Protein AF-A0A813EIH1-F1 (afdb_monomer_lite)

Sequence (338 aa):
MEVNGVTFLAVDVVPAGGGPSWRVMRRYNDFLRLSRQFRFLRFPFPRKHWFGCTGHRLEERRRGLEAWLRCAVAASMGERISNKAAAGLKIFLGCGAQELAPALQAGQAQQQFLRVLVPVGCQPGQEISFTAPDGRQLTVVVPLGASPGMELQVPLGPASAGPSWNPAVQEAQAQAPPSNQAPAAAAAAFAAPSCETCSLQETCSFQTVLLSIQVPQGVLPGQLLGVKVPDGRELTVVVPEGAGPELQLQFDPVAGTLTPLSAWESPASVPAAAAGASDQSVVLSIQVPAGVTAGQTLEVMVPDGCKMLVTVPEGATAGTSFLVRFDPMQGTLVPVTL

Organism: Polarella glacialis (NCBI:txid89957)

Structure (mmCIF, N/CA/C/O backbone):
data_AF-A0A813EIH1-F1
#
_entry.id   AF-A0A813EIH1-F1
#
loop_
_atom_site.group_PDB
_atom_site.id
_atom_site.type_symbol
_atom_site.label_atom_id
_atom_site.label_alt_id
_atom_site.label_comp_id
_atom_site.label_asym_id
_atom_site.label_entity_id
_atom_site.label_seq_id
_atom_site.pdbx_PDB_ins_code
_atom_site.Cartn_x
_atom_site.Cartn_y
_atom_site.Cartn_z
_atom_site.occupancy
_atom_site.B_iso_or_equiv
_atom_site.auth_seq_id
_atom_site.auth_comp_id
_atom_site.auth_asym_id
_atom_site.auth_atom_id
_atom_site.pdbx_PDB_model_num
ATOM 1 N N . MET A 1 1 ? -9.174 17.135 5.354 1.00 73.38 1 MET A N 1
ATOM 2 C CA . MET A 1 1 ? -9.815 17.999 6.372 1.00 73.38 1 MET A CA 1
ATOM 3 C C . MET A 1 1 ? -9.400 19.432 6.104 1.00 73.38 1 MET A C 1
ATOM 5 O O . MET A 1 1 ? -8.231 19.638 5.800 1.00 73.38 1 MET A O 1
ATOM 9 N N . GLU A 1 2 ? -10.310 20.399 6.171 1.00 77.69 2 GLU A N 1
ATOM 10 C CA . GLU A 1 2 ? -9.962 21.817 6.020 1.00 77.69 2 GLU A CA 1
ATOM 11 C C . GLU A 1 2 ? -10.036 22.513 7.375 1.00 77.69 2 GLU A C 1
ATOM 13 O O . GLU A 1 2 ? -11.046 22.420 8.064 1.00 77.69 2 GLU A O 1
ATOM 18 N N . VAL A 1 3 ? -8.950 23.175 7.770 1.00 78.38 3 VAL A N 1
ATOM 19 C CA . VAL A 1 3 ? -8.870 23.950 9.013 1.00 78.38 3 VAL A CA 1
ATOM 20 C C . VAL A 1 3 ? -8.409 25.350 8.630 1.00 78.38 3 VAL A C 1
ATOM 22 O O . VAL A 1 3 ? -7.346 25.498 8.028 1.00 78.38 3 VAL A O 1
ATOM 25 N N . ASN A 1 4 ? -9.217 26.373 8.922 1.00 78.12 4 ASN A N 1
ATOM 26 C CA . ASN A 1 4 ? -8.938 27.776 8.574 1.00 78.12 4 ASN A CA 1
ATOM 27 C C . ASN A 1 4 ? -8.632 28.004 7.076 1.00 78.12 4 ASN A C 1
ATOM 29 O O . ASN A 1 4 ? -7.712 28.742 6.728 1.00 78.12 4 ASN A O 1
ATOM 33 N N . GLY A 1 5 ? -9.355 27.325 6.176 1.00 80.75 5 GLY A N 1
ATOM 34 C CA . GLY A 1 5 ? -9.134 27.423 4.723 1.00 80.75 5 GLY A CA 1
ATOM 35 C C . GLY A 1 5 ? -7.861 26.729 4.222 1.00 80.75 5 GLY A C 1
ATOM 36 O O . GLY A 1 5 ? -7.460 26.911 3.073 1.00 80.75 5 GLY A O 1
ATOM 37 N N . VAL A 1 6 ? -7.204 25.934 5.073 1.00 82.81 6 VAL A N 1
ATOM 38 C CA . VAL A 1 6 ? -6.042 25.120 4.709 1.00 82.81 6 VAL A CA 1
ATOM 39 C C . VAL A 1 6 ? -6.441 23.653 4.676 1.00 82.81 6 VAL A C 1
ATOM 41 O O . VAL A 1 6 ? -6.862 23.084 5.682 1.00 82.81 6 VAL A O 1
ATOM 44 N N . THR A 1 7 ? -6.258 23.014 3.523 1.00 86.50 7 THR A N 1
ATOM 45 C CA . THR A 1 7 ? -6.483 21.577 3.364 1.00 86.50 7 THR A CA 1
ATOM 46 C C . THR A 1 7 ? -5.308 20.772 3.935 1.00 86.50 7 THR A C 1
ATOM 48 O O . THR A 1 7 ? -4.171 20.867 3.458 1.00 86.50 7 THR A O 1
ATOM 51 N N . PHE A 1 8 ? -5.599 19.938 4.931 1.00 89.12 8 PHE A N 1
ATOM 52 C CA . PHE A 1 8 ? -4.695 18.944 5.500 1.00 89.12 8 PHE A CA 1
ATOM 53 C C . PHE A 1 8 ? -5.046 17.537 5.010 1.00 89.12 8 PHE A C 1
ATOM 55 O O . PHE A 1 8 ? -6.222 17.156 4.917 1.00 89.12 8 PHE A O 1
ATOM 62 N N . LEU A 1 9 ? -3.996 16.767 4.738 1.00 92.00 9 LEU A N 1
ATOM 63 C CA . LEU A 1 9 ? -4.030 15.343 4.445 1.00 92.00 9 LEU A CA 1
ATOM 64 C C . LEU A 1 9 ? -3.715 14.581 5.732 1.00 92.00 9 LEU A C 1
ATOM 66 O O . LEU A 1 9 ? -2.723 14.880 6.398 1.00 92.00 9 LEU A O 1
ATOM 70 N N . ALA A 1 10 ? -4.568 13.620 6.071 1.00 92.94 10 ALA A N 1
ATOM 71 C CA . ALA A 1 10 ? -4.299 12.670 7.137 1.00 92.94 10 ALA A CA 1
ATOM 72 C C . ALA A 1 10 ? -3.387 11.568 6.594 1.00 92.94 10 ALA A C 1
ATOM 74 O O . ALA A 1 10 ? -3.673 10.995 5.542 1.00 92.94 10 ALA A O 1
ATOM 75 N N . VAL A 1 11 ? -2.287 11.307 7.292 1.00 93.94 11 VAL A N 1
ATOM 76 C CA . VAL A 1 11 ? -1.373 10.204 6.999 1.00 93.94 11 VAL A CA 1
ATOM 77 C C . VAL A 1 11 ? -1.425 9.249 8.174 1.00 93.94 11 VAL A C 1
ATOM 79 O O . VAL A 1 11 ? -1.010 9.610 9.275 1.00 93.94 11 VAL A O 1
ATOM 82 N N . ASP A 1 12 ? -1.932 8.051 7.917 1.00 92.88 12 ASP A N 1
ATOM 83 C CA . ASP A 1 12 ? -1.987 6.974 8.897 1.00 92.88 12 ASP A CA 1
ATOM 84 C C . ASP A 1 12 ? -0.696 6.167 8.815 1.00 92.88 12 ASP A C 1
ATOM 86 O O . ASP A 1 12 ? -0.288 5.716 7.741 1.00 92.88 12 ASP A O 1
ATOM 90 N N . VAL A 1 13 ? -0.025 6.038 9.953 1.00 92.44 13 VAL A N 1
ATOM 91 C CA . VAL A 1 13 ? 1.250 5.345 10.092 1.00 92.44 13 VAL A CA 1
ATOM 92 C C . VAL A 1 13 ? 1.010 4.107 10.933 1.00 92.44 13 VAL A C 1
ATOM 94 O O . VAL A 1 13 ? 0.588 4.197 12.084 1.00 92.44 13 VAL A O 1
ATOM 97 N N . VAL A 1 14 ? 1.279 2.950 10.335 1.00 90.31 14 VAL A N 1
ATOM 98 C CA . VAL A 1 14 ? 1.164 1.645 10.985 1.00 90.31 14 VAL A CA 1
ATOM 99 C C . VAL A 1 14 ? 2.575 1.078 11.131 1.00 90.31 14 VAL A C 1
ATOM 101 O O . VAL A 1 14 ? 3.211 0.771 10.118 1.00 90.31 14 VAL A O 1
ATOM 104 N N . PRO A 1 15 ? 3.109 0.981 12.358 1.00 85.50 15 PRO A N 1
ATOM 105 C CA . PRO A 1 15 ? 4.407 0.363 12.595 1.00 85.50 15 PRO A CA 1
ATOM 106 C C . PRO A 1 15 ? 4.366 -1.123 12.241 1.00 85.50 15 PRO A C 1
ATOM 108 O O . PRO A 1 15 ? 3.470 -1.840 12.677 1.00 85.50 15 PRO A O 1
ATOM 111 N N . ALA A 1 16 ? 5.372 -1.612 11.516 1.00 76.38 16 ALA A N 1
ATOM 112 C CA . ALA A 1 16 ? 5.470 -3.034 11.173 1.00 76.38 16 ALA A CA 1
ATOM 113 C C . ALA A 1 16 ? 5.618 -3.945 12.411 1.00 76.38 16 ALA A C 1
ATOM 115 O O . ALA A 1 16 ? 5.203 -5.096 12.377 1.00 76.38 16 ALA A O 1
ATOM 116 N N . GLY A 1 17 ? 6.164 -3.423 13.515 1.00 75.19 17 GLY A N 1
ATOM 117 C CA . GLY A 1 17 ? 6.366 -4.157 14.771 1.00 75.19 17 GLY A CA 1
ATOM 118 C C . GLY A 1 17 ? 5.120 -4.313 15.651 1.00 75.19 17 GLY A C 1
ATOM 119 O O . GLY A 1 17 ? 5.265 -4.620 16.827 1.00 75.19 17 GLY A O 1
ATOM 120 N N . GLY A 1 18 ? 3.914 -4.042 15.137 1.00 73.75 18 GLY A N 1
ATOM 121 C CA . GLY A 1 18 ? 2.668 -4.210 15.902 1.00 73.75 18 GLY A CA 1
ATOM 122 C C . GLY A 1 18 ? 2.438 -3.169 17.005 1.00 73.75 18 GLY A C 1
ATOM 123 O O . GLY A 1 18 ? 1.607 -3.378 17.883 1.00 73.75 18 GLY A O 1
ATOM 124 N N . GLY A 1 19 ? 3.168 -2.050 16.972 1.00 80.31 19 GLY A N 1
ATOM 125 C CA . GLY A 1 19 ? 2.949 -0.916 17.871 1.00 80.31 19 GLY A CA 1
ATOM 126 C C . GLY A 1 19 ? 1.669 -0.129 17.547 1.00 80.31 19 GLY A C 1
ATOM 127 O O . GLY A 1 19 ? 1.041 -0.364 16.509 1.00 80.31 19 GLY A O 1
ATOM 128 N N . PRO A 1 20 ? 1.289 0.839 18.402 1.00 82.00 20 PRO A N 1
ATOM 129 C CA . PRO A 1 20 ? 0.120 1.675 18.159 1.00 82.00 20 PRO A CA 1
ATOM 130 C C . PRO A 1 20 ? 0.266 2.409 16.824 1.00 82.00 20 PRO A C 1
ATOM 132 O O . PRO A 1 20 ? 1.312 2.987 16.531 1.00 82.00 20 PRO A O 1
ATOM 135 N N . SER A 1 21 ? -0.784 2.385 16.003 1.00 89.94 21 SER A N 1
ATOM 136 C CA . SER A 1 21 ? -0.852 3.231 14.815 1.00 89.94 21 SER A CA 1
ATOM 137 C C . SER A 1 21 ? -1.144 4.672 15.214 1.00 89.94 21 SER A C 1
ATOM 139 O O . SER A 1 21 ? -1.881 4.929 16.167 1.00 89.94 21 SER A O 1
ATOM 141 N N . TRP A 1 22 ? -0.631 5.630 14.457 1.00 92.81 22 TRP A N 1
ATOM 142 C CA . TRP A 1 22 ? -0.924 7.041 14.688 1.00 92.81 22 TRP A CA 1
ATOM 143 C C . TRP A 1 22 ? -1.210 7.770 13.386 1.00 92.81 22 TRP A C 1
ATOM 145 O O . TRP A 1 22 ? -0.825 7.342 12.299 1.00 92.81 22 TRP A O 1
ATOM 155 N N . ARG A 1 23 ? -1.893 8.903 13.506 1.00 93.75 23 ARG A N 1
ATOM 156 C CA . ARG A 1 23 ? -2.232 9.788 12.401 1.00 93.75 23 ARG A CA 1
ATOM 157 C C . ARG A 1 23 ? -1.456 11.082 12.539 1.00 93.75 23 ARG A C 1
ATOM 159 O O . ARG A 1 23 ? -1.467 11.717 13.590 1.00 93.75 23 ARG A O 1
ATOM 166 N N . VAL A 1 24 ? -0.822 11.513 11.454 1.00 94.19 24 VAL A N 1
ATOM 167 C CA . VAL A 1 24 ? -0.262 12.864 11.343 1.00 94.19 24 VAL A CA 1
ATOM 168 C C . VAL A 1 24 ? -1.014 13.671 10.300 1.00 94.19 24 VAL A C 1
ATOM 170 O O . VAL A 1 24 ? -1.325 13.192 9.210 1.00 94.19 24 VAL A O 1
ATOM 173 N N . MET A 1 25 ? -1.281 14.933 10.622 1.00 92.31 25 MET A N 1
ATOM 174 C CA . MET A 1 25 ? -1.898 15.876 9.693 1.00 92.31 25 MET A CA 1
ATOM 175 C C . MET A 1 25 ? -0.806 16.667 8.975 1.00 92.31 25 MET A C 1
ATOM 177 O O . MET A 1 25 ? 0.053 17.286 9.611 1.00 92.31 25 MET A O 1
ATOM 181 N N . ARG A 1 26 ? -0.815 16.640 7.639 1.00 94.12 26 ARG A N 1
ATOM 182 C CA . ARG A 1 26 ? 0.205 17.285 6.799 1.00 94.12 26 ARG A CA 1
ATOM 183 C C . ARG A 1 26 ? -0.422 18.097 5.682 1.00 94.12 26 ARG A C 1
ATOM 185 O O . ARG A 1 26 ? -1.324 17.638 4.985 1.00 94.12 26 ARG A O 1
ATOM 192 N N . ARG A 1 27 ? 0.080 19.312 5.472 1.00 93.75 27 ARG A N 1
ATOM 193 C CA . ARG A 1 27 ? -0.275 20.132 4.304 1.00 93.75 27 ARG A CA 1
ATOM 194 C C . ARG A 1 27 ? 0.651 19.793 3.146 1.00 93.75 27 ARG A C 1
ATOM 196 O O . ARG A 1 27 ? 1.793 19.390 3.339 1.00 93.75 27 ARG A O 1
ATOM 203 N N . TYR A 1 28 ? 0.206 20.061 1.921 1.00 91.88 28 TYR A N 1
ATOM 204 C CA . TYR A 1 28 ? 1.002 19.828 0.708 1.00 91.88 28 TYR A CA 1
ATOM 205 C C . TYR A 1 28 ? 2.424 20.424 0.771 1.00 91.88 28 TYR A C 1
ATOM 207 O O . TYR A 1 28 ? 3.383 19.820 0.298 1.00 91.88 28 TYR A O 1
ATOM 215 N N . ASN A 1 29 ? 2.580 21.601 1.387 1.00 91.00 29 ASN A N 1
ATOM 216 C CA . ASN A 1 29 ? 3.891 22.241 1.519 1.00 91.00 29 ASN A CA 1
ATOM 217 C C . ASN A 1 29 ? 4.860 21.460 2.422 1.00 91.00 29 ASN A C 1
ATOM 219 O O . ASN A 1 29 ? 6.068 21.577 2.221 1.00 91.00 29 ASN A O 1
ATOM 223 N N . ASP A 1 30 ? 4.360 20.661 3.366 1.00 93.88 30 ASP A N 1
ATOM 224 C CA . ASP A 1 30 ? 5.199 19.806 4.208 1.00 93.88 30 ASP A CA 1
ATOM 225 C C . ASP A 1 30 ? 5.797 18.681 3.359 1.00 93.88 30 ASP A C 1
ATOM 227 O O . ASP A 1 30 ? 7.008 18.468 3.380 1.00 93.88 30 ASP A O 1
ATOM 231 N N . PHE A 1 31 ? 4.969 18.042 2.521 1.00 94.62 31 PHE A N 1
ATOM 232 C CA . PHE A 1 31 ? 5.420 17.047 1.545 1.00 94.62 31 PHE A CA 1
ATOM 233 C C . PHE A 1 31 ? 6.423 17.647 0.555 1.00 94.62 31 PHE A C 1
ATOM 235 O O . PHE A 1 31 ? 7.447 17.038 0.271 1.00 94.62 31 PHE A O 1
ATOM 242 N N . LEU A 1 32 ? 6.171 18.864 0.058 1.00 92.31 32 LEU A N 1
ATOM 243 C CA . LEU A 1 32 ? 7.081 19.547 -0.867 1.00 92.31 32 LEU A CA 1
ATOM 244 C C . LEU A 1 32 ? 8.425 19.900 -0.209 1.00 92.31 32 LEU A C 1
ATOM 246 O O . LEU A 1 32 ? 9.465 19.879 -0.864 1.00 92.31 32 LEU A O 1
ATOM 250 N N . ARG A 1 33 ? 8.426 20.252 1.082 1.00 92.94 33 ARG A N 1
ATOM 251 C CA . ARG A 1 33 ? 9.662 20.490 1.837 1.00 92.94 33 ARG A CA 1
ATOM 252 C C . ARG A 1 33 ? 10.430 19.184 2.033 1.00 92.94 33 ARG A C 1
ATOM 254 O O . ARG A 1 33 ? 11.648 19.189 1.857 1.00 92.94 33 ARG A O 1
ATOM 261 N N . LEU A 1 34 ? 9.731 18.095 2.353 1.00 93.75 34 LEU A N 1
ATOM 262 C CA . LEU A 1 34 ? 10.327 16.769 2.492 1.00 93.75 34 LEU A CA 1
ATOM 263 C C . LEU A 1 34 ? 10.911 16.284 1.160 1.00 93.75 34 LEU A C 1
ATOM 265 O O . LEU A 1 34 ? 12.055 15.845 1.125 1.00 93.75 34 LEU A O 1
ATOM 269 N N . SER A 1 35 ? 10.194 16.444 0.046 1.00 92.62 35 SER A N 1
ATOM 270 C CA . SER A 1 35 ? 10.623 15.922 -1.257 1.00 92.62 35 SER A CA 1
ATOM 271 C C . SER A 1 35 ? 11.920 16.530 -1.784 1.00 92.62 35 SER A C 1
ATOM 273 O O . SER A 1 35 ? 12.668 15.870 -2.503 1.00 92.62 35 SER A O 1
ATOM 275 N N . ARG A 1 36 ? 12.280 17.739 -1.337 1.00 91.19 36 ARG A N 1
ATOM 276 C CA . ARG A 1 36 ? 13.598 18.344 -1.608 1.00 91.19 36 ARG A CA 1
ATOM 277 C C . ARG A 1 36 ? 14.770 17.547 -1.028 1.00 91.19 36 ARG A C 1
ATOM 279 O O . ARG A 1 36 ? 15.889 17.729 -1.493 1.00 91.19 36 ARG A O 1
ATOM 286 N N . GLN A 1 37 ? 14.530 16.693 -0.035 1.00 88.00 37 GLN A N 1
ATOM 287 C CA . GLN A 1 37 ? 15.533 15.798 0.555 1.00 88.00 37 GLN A CA 1
ATOM 288 C C . GLN A 1 37 ? 15.610 14.445 -0.173 1.00 88.00 37 GLN A C 1
ATOM 290 O O . GLN A 1 37 ? 16.558 13.696 0.024 1.00 88.00 37 GLN A O 1
ATOM 295 N N . PHE A 1 38 ? 14.642 14.165 -1.047 1.00 87.38 38 PHE A N 1
ATOM 296 C CA . PHE A 1 38 ? 14.421 12.890 -1.728 1.00 87.38 38 PHE A CA 1
ATOM 297 C C . PHE A 1 38 ? 14.471 13.050 -3.259 1.00 87.38 38 PHE A C 1
ATOM 299 O O . PHE A 1 38 ? 13.744 12.392 -3.999 1.00 87.38 38 PHE A O 1
ATOM 306 N N . ARG A 1 39 ? 15.333 13.948 -3.759 1.00 79.25 39 ARG A N 1
ATOM 307 C CA . ARG A 1 39 ? 15.421 14.294 -5.197 1.00 79.25 39 ARG A CA 1
ATOM 308 C C . ARG A 1 39 ? 15.840 13.123 -6.094 1.00 79.25 39 ARG A C 1
ATOM 310 O O . ARG A 1 39 ? 15.689 13.219 -7.302 1.00 79.25 39 ARG A O 1
ATOM 317 N N . PHE A 1 40 ? 16.369 12.059 -5.500 1.00 77.81 40 PHE A N 1
ATOM 318 C CA . PHE A 1 40 ? 16.842 10.848 -6.167 1.00 77.81 40 PHE A CA 1
ATOM 319 C C . PHE A 1 40 ? 15.786 9.728 -6.206 1.00 77.81 40 PHE A C 1
ATOM 321 O O . PHE A 1 40 ? 16.061 8.652 -6.731 1.00 77.81 40 PHE A O 1
ATOM 328 N N . LEU A 1 41 ? 14.582 9.938 -5.655 1.00 81.75 41 LEU A N 1
ATOM 329 C CA . LEU A 1 41 ? 13.512 8.950 -5.786 1.00 81.75 41 LEU A CA 1
ATOM 330 C C . LEU A 1 41 ? 13.061 8.853 -7.248 1.00 81.75 41 LEU A C 1
ATOM 332 O O . LEU A 1 41 ? 12.753 9.862 -7.878 1.00 81.75 41 LEU A O 1
ATOM 336 N N . ARG A 1 42 ? 12.968 7.618 -7.759 1.00 73.06 42 ARG A N 1
ATOM 337 C CA . ARG A 1 42 ? 12.457 7.322 -9.110 1.00 73.06 42 ARG A CA 1
ATOM 338 C C . ARG A 1 42 ? 10.993 7.736 -9.302 1.00 73.06 42 ARG A C 1
ATOM 340 O O . ARG A 1 42 ? 10.579 7.975 -10.430 1.00 73.06 42 ARG A O 1
ATOM 347 N N . PHE A 1 43 ? 10.213 7.833 -8.222 1.00 79.62 43 PHE A N 1
ATOM 348 C CA . PHE A 1 43 ? 8.797 8.187 -8.303 1.00 79.62 43 PHE A CA 1
ATOM 349 C C . PHE A 1 43 ? 8.596 9.714 -8.360 1.00 79.62 43 PHE A C 1
ATOM 351 O O . PHE A 1 43 ? 9.082 10.425 -7.471 1.00 79.62 43 PHE A O 1
ATOM 358 N N . PRO A 1 44 ? 7.870 10.247 -9.361 1.00 85.88 44 PRO A N 1
ATOM 359 C CA . PRO A 1 44 ? 7.701 11.685 -9.524 1.00 85.88 44 PRO A CA 1
ATOM 360 C C . PRO A 1 44 ? 6.846 12.282 -8.402 1.00 85.88 44 PRO A C 1
ATOM 362 O O . PRO A 1 44 ? 5.786 11.769 -8.048 1.00 85.88 44 PRO A O 1
ATOM 365 N N . PHE A 1 45 ? 7.289 13.418 -7.861 1.00 90.12 45 PHE A N 1
ATOM 366 C CA . PHE A 1 45 ? 6.507 14.158 -6.875 1.00 90.12 45 PHE A CA 1
ATOM 367 C C . PHE A 1 45 ? 5.309 14.854 -7.556 1.00 90.12 45 PHE A C 1
ATOM 369 O O . PHE A 1 45 ? 5.519 15.586 -8.532 1.00 90.12 45 PHE A O 1
ATOM 376 N N . PRO A 1 46 ? 4.068 14.685 -7.058 1.00 90.06 46 PRO A N 1
ATOM 377 C CA . PRO A 1 46 ? 2.883 15.322 -7.633 1.00 90.06 46 PRO A CA 1
ATOM 378 C C . PRO A 1 46 ? 3.037 16.841 -7.727 1.00 90.06 46 PRO A C 1
ATOM 380 O O . PRO A 1 46 ? 3.508 17.482 -6.790 1.00 90.06 46 PRO A O 1
ATOM 383 N N . ARG A 1 47 ? 2.635 17.442 -8.853 1.00 86.06 47 ARG A N 1
ATOM 384 C CA . ARG A 1 47 ? 2.765 18.893 -9.064 1.00 86.06 47 ARG A CA 1
ATOM 385 C C . ARG A 1 47 ? 1.655 19.681 -8.361 1.00 86.06 47 ARG A C 1
ATOM 387 O O . ARG A 1 47 ? 0.534 19.211 -8.158 1.00 86.06 47 ARG A O 1
ATOM 394 N N . LYS A 1 48 ? 1.956 20.944 -8.048 1.00 82.12 48 LYS A N 1
ATOM 395 C CA . LYS A 1 48 ? 0.973 21.890 -7.510 1.00 82.12 48 LYS A CA 1
ATOM 396 C C . LYS A 1 48 ? 0.060 22.374 -8.643 1.00 82.12 48 LYS A C 1
ATOM 398 O O . LYS A 1 48 ? 0.540 22.878 -9.652 1.00 82.12 48 LYS A O 1
ATOM 403 N N . HIS A 1 49 ? -1.249 22.272 -8.448 1.00 76.56 49 HIS A N 1
ATOM 404 C CA . HIS A 1 49 ? -2.252 22.899 -9.313 1.00 76.56 49 HIS A CA 1
ATOM 405 C C . HIS A 1 49 ? -2.354 24.389 -8.978 1.00 76.56 49 HIS A C 1
ATOM 407 O O . HIS A 1 49 ? -2.320 24.762 -7.804 1.00 76.56 49 HIS A O 1
ATOM 413 N N . TRP A 1 50 ? -2.449 25.220 -10.013 1.00 69.81 50 TRP A N 1
ATOM 414 C CA . TRP A 1 50 ? -2.552 26.677 -9.888 1.00 69.81 50 TRP A CA 1
ATOM 415 C C . TRP A 1 50 ? -3.969 27.158 -9.562 1.00 69.81 50 TRP A C 1
ATOM 417 O O . TRP A 1 50 ? -4.127 28.168 -8.889 1.00 69.81 50 TRP A O 1
ATOM 427 N N . PHE A 1 51 ? -4.986 26.402 -9.971 1.00 64.94 51 PHE A N 1
ATOM 428 C CA . PHE A 1 51 ? -6.384 26.647 -9.623 1.00 64.94 51 PHE A CA 1
ATOM 429 C C . PHE A 1 51 ? -6.788 25.734 -8.460 1.00 64.94 51 PHE A C 1
ATOM 431 O O . PHE A 1 51 ? -6.221 24.645 -8.318 1.00 64.94 51 PHE A O 1
ATOM 438 N N . GLY A 1 52 ? -7.722 26.195 -7.620 1.00 69.06 52 GLY A N 1
ATOM 439 C CA . GLY A 1 52 ? -8.188 25.497 -6.415 1.00 69.06 52 GLY A CA 1
ATOM 440 C C . GLY A 1 52 ? -8.330 23.982 -6.609 1.00 69.06 52 GLY A C 1
ATOM 441 O O . GLY A 1 52 ? -8.800 23.505 -7.641 1.00 69.06 52 GLY A O 1
ATOM 442 N N . CYS A 1 53 ? -7.848 23.215 -5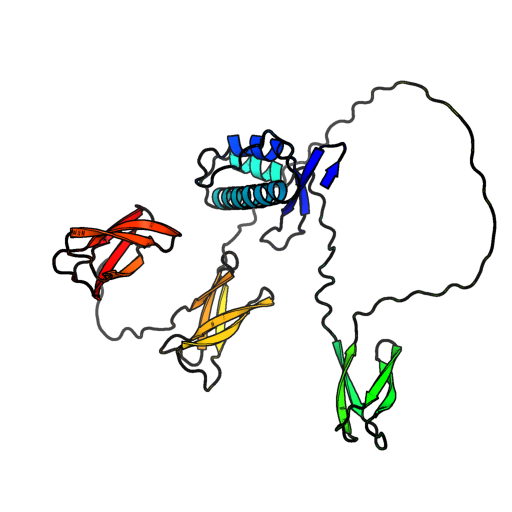.631 1.00 74.56 53 CYS A N 1
ATOM 443 C CA . CYS A 1 53 ? -7.764 21.761 -5.715 1.00 74.56 53 CYS A CA 1
ATOM 444 C C . CYS A 1 53 ? -8.876 21.134 -4.873 1.00 74.56 53 CYS A C 1
ATOM 446 O O . CYS A 1 53 ? -8.681 20.898 -3.685 1.00 74.56 53 CYS A O 1
ATOM 448 N N . THR A 1 54 ? -10.025 20.865 -5.486 1.00 80.94 54 THR A N 1
ATOM 449 C CA . THR A 1 54 ? -11.181 20.228 -4.838 1.00 80.94 54 THR A CA 1
ATOM 450 C C . THR A 1 54 ? -11.610 18.967 -5.597 1.00 80.94 54 THR A C 1
ATOM 452 O O . THR A 1 54 ? -11.168 18.723 -6.726 1.00 80.94 54 THR A O 1
ATOM 455 N N . GLY A 1 55 ? -12.436 18.130 -4.960 1.00 85.38 55 GLY A N 1
ATOM 456 C CA . GLY A 1 55 ? -13.017 16.928 -5.569 1.00 85.38 55 GLY A CA 1
ATOM 457 C C . GLY A 1 55 ? -11.975 15.947 -6.121 1.00 85.38 55 GLY A C 1
ATOM 458 O O . GLY A 1 55 ? -10.979 15.644 -5.465 1.00 85.38 55 GLY A O 1
ATOM 459 N N . HIS A 1 56 ? -12.187 15.479 -7.354 1.00 84.06 56 HIS A N 1
ATOM 460 C CA . HIS A 1 56 ? -11.355 14.460 -8.008 1.00 84.06 56 HIS A CA 1
ATOM 461 C C . HIS A 1 56 ? -9.861 14.822 -8.069 1.00 84.06 56 HIS A C 1
ATOM 463 O O . HIS A 1 56 ? -9.004 13.972 -7.850 1.00 84.06 56 HIS A O 1
ATOM 469 N N . ARG A 1 57 ? -9.523 16.099 -8.302 1.00 84.69 57 ARG A N 1
ATOM 470 C CA . ARG A 1 57 ? -8.120 16.553 -8.378 1.00 84.69 57 ARG A CA 1
ATOM 471 C C . ARG A 1 57 ? -7.405 16.466 -7.031 1.00 84.69 57 ARG A C 1
ATOM 473 O O . ARG A 1 57 ? -6.203 16.211 -6.977 1.00 84.69 57 ARG A O 1
ATOM 480 N N . LEU A 1 58 ? -8.136 16.696 -5.938 1.00 87.62 58 LEU A N 1
ATOM 481 C CA . LEU A 1 58 ? -7.590 16.546 -4.591 1.00 87.62 58 LEU A CA 1
ATOM 482 C C . LEU A 1 58 ? -7.297 15.076 -4.287 1.00 87.62 58 LEU A C 1
ATOM 484 O O . LEU A 1 58 ? -6.242 14.773 -3.733 1.00 87.62 58 LEU A O 1
ATOM 488 N N . GLU A 1 59 ? -8.190 14.181 -4.703 1.00 88.19 59 GLU A N 1
ATOM 489 C CA . GLU A 1 59 ? -8.040 12.738 -4.521 1.00 88.19 59 GLU A CA 1
ATOM 490 C C . GLU A 1 59 ? -6.899 12.155 -5.370 1.00 88.19 59 GLU A C 1
ATOM 492 O O . GLU A 1 59 ? -6.080 11.385 -4.874 1.00 88.19 59 GLU A O 1
ATOM 497 N N . GLU A 1 60 ? -6.761 12.586 -6.623 1.00 87.75 60 GLU A N 1
ATOM 498 C CA . GLU A 1 60 ? -5.639 12.202 -7.486 1.00 87.75 60 GLU A CA 1
ATOM 499 C C . GLU A 1 60 ? -4.293 12.641 -6.889 1.00 87.75 60 GLU A C 1
ATOM 501 O O . GLU A 1 60 ? -3.349 11.852 -6.787 1.00 87.75 60 GLU A O 1
ATOM 506 N N . ARG A 1 61 ? -4.219 13.882 -6.388 1.00 91.31 61 ARG A N 1
ATOM 507 C CA . ARG A 1 61 ? -3.038 14.364 -5.664 1.00 91.31 61 ARG A CA 1
ATOM 508 C C . ARG A 1 61 ? -2.778 13.547 -4.399 1.00 91.31 61 ARG A C 1
ATOM 510 O O . ARG A 1 61 ? -1.616 13.262 -4.112 1.00 91.31 61 ARG A O 1
ATOM 517 N N . ARG A 1 62 ? -3.820 13.186 -3.641 1.00 93.19 62 ARG A N 1
ATOM 518 C CA . ARG A 1 62 ? -3.704 12.352 -2.436 1.00 93.19 62 ARG A CA 1
ATOM 519 C C . ARG A 1 62 ? -3.047 11.014 -2.777 1.00 93.19 62 ARG A C 1
ATOM 521 O O . ARG A 1 62 ? -2.039 10.682 -2.161 1.00 93.19 62 ARG A O 1
ATOM 528 N N . ARG A 1 63 ? -3.544 10.313 -3.802 1.00 91.25 63 ARG A N 1
ATOM 529 C CA . ARG A 1 63 ? -2.979 9.039 -4.285 1.00 91.25 63 ARG A CA 1
ATOM 530 C C . ARG A 1 63 ? -1.527 9.179 -4.734 1.00 91.25 63 ARG A C 1
ATOM 532 O O . ARG A 1 63 ? -0.689 8.361 -4.371 1.00 91.25 63 ARG A O 1
ATOM 539 N N . GLY A 1 64 ? -1.207 10.239 -5.477 1.00 92.69 64 GLY A N 1
ATOM 540 C CA . GLY A 1 64 ? 0.167 10.499 -5.910 1.00 92.69 64 GLY A CA 1
ATOM 541 C C . GLY A 1 64 ? 1.128 10.749 -4.741 1.00 92.69 64 GLY A C 1
ATOM 542 O O . GLY A 1 64 ? 2.252 10.253 -4.747 1.00 92.69 64 GLY A O 1
ATOM 543 N N . LEU A 1 65 ? 0.693 11.498 -3.720 1.00 94.81 65 LEU A N 1
ATOM 544 C CA . LEU A 1 65 ? 1.497 11.755 -2.520 1.00 94.81 65 LEU A CA 1
ATOM 545 C C . LEU A 1 65 ? 1.670 10.495 -1.673 1.00 94.81 65 LEU A C 1
ATOM 547 O O . LEU A 1 65 ? 2.746 10.278 -1.127 1.00 94.81 65 LEU A O 1
ATOM 551 N N . GLU A 1 66 ? 0.630 9.670 -1.584 1.00 94.38 66 GLU A N 1
ATOM 552 C CA . GLU A 1 66 ? 0.655 8.381 -0.897 1.00 94.38 66 GLU A CA 1
ATOM 553 C C . GLU A 1 66 ? 1.653 7.419 -1.555 1.00 94.38 66 GLU A C 1
ATOM 555 O O . GLU A 1 66 ? 2.523 6.879 -0.873 1.00 94.38 66 GLU A O 1
ATOM 560 N N . ALA A 1 67 ? 1.594 7.264 -2.882 1.00 91.12 67 ALA A N 1
ATOM 561 C CA . ALA A 1 67 ? 2.544 6.445 -3.633 1.00 91.12 67 ALA A CA 1
ATOM 562 C C . ALA A 1 67 ? 3.986 6.951 -3.467 1.00 91.12 67 ALA A C 1
ATOM 564 O O . ALA A 1 67 ? 4.886 6.177 -3.140 1.00 91.12 67 ALA A O 1
ATOM 565 N N . TRP A 1 68 ? 4.195 8.266 -3.594 1.00 94.69 68 TRP A N 1
ATOM 566 C CA . TRP A 1 68 ? 5.504 8.880 -3.379 1.00 94.69 68 TRP A CA 1
ATOM 567 C C . TRP A 1 68 ? 6.038 8.637 -1.955 1.00 94.69 68 TRP A C 1
ATOM 569 O O . TRP A 1 68 ? 7.209 8.291 -1.786 1.00 94.69 68 TRP A O 1
ATOM 579 N N . LEU A 1 69 ? 5.188 8.777 -0.931 1.00 94.88 69 LEU A N 1
ATOM 580 C CA . LEU A 1 69 ? 5.572 8.569 0.466 1.00 94.88 69 LEU A CA 1
ATOM 581 C C . LEU A 1 69 ? 5.911 7.099 0.745 1.00 94.88 69 LEU A C 1
ATOM 583 O O . LEU A 1 69 ? 6.902 6.837 1.422 1.00 94.88 69 LEU A O 1
ATOM 587 N N . ARG A 1 70 ? 5.163 6.142 0.177 1.00 92.19 70 ARG A N 1
ATOM 588 C CA . ARG A 1 70 ? 5.506 4.711 0.251 1.00 92.19 70 ARG A CA 1
ATOM 589 C C . ARG A 1 70 ? 6.884 4.430 -0.343 1.00 92.19 70 ARG A C 1
ATOM 591 O O . ARG A 1 70 ? 7.689 3.755 0.292 1.00 92.19 70 ARG A O 1
ATOM 598 N N . CYS A 1 71 ? 7.194 5.002 -1.508 1.00 90.44 71 CYS A N 1
ATOM 599 C CA . CYS A 1 71 ? 8.527 4.884 -2.100 1.00 90.44 71 CYS A CA 1
ATOM 600 C C . CYS A 1 71 ? 9.617 5.497 -1.207 1.00 90.44 71 CYS A C 1
ATOM 602 O O . CYS A 1 71 ? 10.694 4.919 -1.081 1.00 90.44 71 CYS A O 1
ATOM 604 N N . ALA A 1 72 ? 9.353 6.646 -0.574 1.00 91.44 72 ALA A N 1
ATOM 605 C CA . ALA A 1 72 ? 10.298 7.284 0.343 1.00 91.44 72 ALA A CA 1
ATOM 606 C C . ALA A 1 72 ? 10.574 6.420 1.587 1.00 91.44 72 ALA A C 1
ATOM 608 O O . ALA A 1 72 ? 11.728 6.288 1.996 1.00 91.44 72 ALA A O 1
ATOM 609 N N . VAL A 1 73 ? 9.533 5.797 2.152 1.00 92.06 73 VAL A N 1
ATOM 610 C CA . VAL A 1 73 ? 9.644 4.860 3.280 1.00 92.06 73 VAL A CA 1
ATOM 611 C C . VAL A 1 73 ? 10.440 3.619 2.878 1.00 92.06 73 VAL A C 1
ATOM 613 O O . VAL A 1 73 ? 11.418 3.294 3.548 1.00 92.06 73 VAL A O 1
ATOM 616 N N . ALA A 1 74 ? 10.116 2.990 1.748 1.00 88.88 74 ALA A N 1
ATOM 617 C CA . ALA A 1 74 ? 10.858 1.834 1.244 1.00 88.88 74 ALA A CA 1
ATOM 618 C C . ALA A 1 74 ? 12.342 2.163 0.990 1.00 88.88 74 ALA A C 1
ATOM 620 O O . ALA A 1 74 ? 13.234 1.420 1.396 1.00 88.88 74 ALA A O 1
ATOM 621 N N . ALA A 1 75 ? 12.629 3.324 0.391 1.00 86.81 75 ALA A N 1
ATOM 622 C CA . ALA A 1 75 ? 14.000 3.779 0.169 1.00 86.81 75 ALA A CA 1
ATOM 623 C C . ALA A 1 75 ? 14.763 4.035 1.482 1.00 86.81 75 ALA A C 1
ATOM 625 O O . ALA A 1 75 ? 15.978 3.850 1.521 1.00 86.81 75 ALA A O 1
ATOM 626 N N . SER A 1 76 ? 14.062 4.452 2.545 1.00 87.88 76 SER A N 1
ATOM 627 C CA . SER A 1 76 ? 14.652 4.651 3.874 1.00 87.88 76 SER A CA 1
ATOM 628 C C . SER A 1 76 ? 15.034 3.353 4.580 1.00 87.88 76 SER A C 1
ATOM 630 O O . SER A 1 76 ? 15.982 3.357 5.356 1.00 87.88 76 SER A O 1
ATOM 632 N N . MET A 1 77 ? 14.331 2.256 4.286 1.00 83.31 77 MET A N 1
ATOM 633 C CA . MET A 1 77 ? 14.605 0.933 4.856 1.00 83.31 77 MET A CA 1
ATOM 634 C C . MET A 1 77 ? 15.758 0.225 4.138 1.00 83.31 77 MET A C 1
ATOM 636 O O . MET A 1 77 ? 16.517 -0.494 4.772 1.00 83.31 77 MET A O 1
ATOM 640 N N . GLY A 1 78 ? 15.916 0.450 2.831 1.00 77.56 78 GLY A N 1
ATOM 641 C CA . GLY A 1 78 ? 16.987 -0.149 2.026 1.00 77.56 78 GLY A CA 1
ATOM 642 C C . GLY A 1 78 ? 18.299 0.647 1.971 1.00 77.56 78 GLY A C 1
ATOM 643 O O . GLY A 1 78 ? 19.039 0.466 1.011 1.00 77.56 78 GLY A O 1
ATOM 644 N N . GLU A 1 79 ? 18.543 1.583 2.900 1.00 65.50 79 GLU A N 1
ATOM 645 C CA . GLU A 1 79 ? 19.745 2.451 2.960 1.00 65.50 79 GLU A CA 1
ATOM 646 C C . GLU A 1 79 ? 20.077 3.234 1.671 1.00 65.50 79 GLU A C 1
ATOM 648 O O . GLU A 1 79 ? 21.197 3.688 1.449 1.00 65.50 79 GLU A O 1
ATOM 653 N N . ARG A 1 80 ? 19.085 3.494 0.813 1.00 69.88 80 ARG A N 1
ATOM 654 C CA . ARG A 1 80 ? 19.288 4.239 -0.446 1.00 69.88 80 ARG A CA 1
ATOM 655 C C . ARG A 1 80 ? 19.214 5.758 -0.276 1.00 69.88 80 ARG A C 1
ATOM 657 O O . ARG A 1 80 ? 19.171 6.483 -1.269 1.00 69.88 80 ARG A O 1
ATOM 664 N N . ILE A 1 81 ? 19.122 6.256 0.960 1.00 84.75 81 ILE A N 1
ATOM 665 C CA . ILE A 1 81 ? 18.878 7.673 1.261 1.00 84.75 81 ILE A CA 1
ATOM 666 C C . ILE A 1 81 ? 19.890 8.220 2.270 1.00 84.75 81 ILE A C 1
ATOM 668 O O . ILE A 1 81 ? 20.364 7.514 3.150 1.00 84.75 81 ILE A O 1
ATOM 672 N N . SER A 1 82 ? 20.171 9.523 2.196 1.00 86.31 82 SER A N 1
ATOM 673 C CA . SER A 1 82 ? 21.010 10.193 3.200 1.00 86.31 82 SER A CA 1
ATOM 674 C C . SER A 1 82 ? 20.388 10.155 4.607 1.00 86.31 82 SER A C 1
ATOM 676 O O . SER A 1 82 ? 19.170 10.288 4.750 1.00 86.31 82 SER A O 1
ATOM 678 N N . ASN A 1 83 ? 21.220 10.120 5.656 1.00 85.31 83 ASN A N 1
ATOM 679 C CA . ASN A 1 83 ? 20.778 10.213 7.060 1.00 85.31 83 ASN A CA 1
ATOM 680 C C . ASN A 1 83 ? 19.879 11.430 7.326 1.00 85.31 83 ASN A C 1
ATOM 682 O O . ASN A 1 83 ? 18.912 11.352 8.081 1.00 85.31 83 ASN A O 1
ATOM 686 N N . LYS A 1 84 ? 20.156 12.555 6.655 1.00 86.88 84 LYS A N 1
ATOM 687 C CA . LYS A 1 84 ? 19.329 13.765 6.731 1.00 86.88 84 LYS A CA 1
ATOM 688 C C . LYS A 1 84 ? 17.915 13.527 6.198 1.00 86.88 84 LYS A C 1
ATOM 690 O O . LYS A 1 84 ? 16.959 13.988 6.814 1.00 86.88 84 LYS A O 1
ATOM 695 N N . ALA A 1 85 ? 17.784 12.811 5.082 1.00 87.19 85 ALA A N 1
ATOM 696 C CA . ALA A 1 85 ? 16.492 12.455 4.502 1.00 87.19 85 ALA A CA 1
ATOM 697 C C . ALA A 1 85 ? 15.734 11.454 5.389 1.00 87.19 85 ALA A C 1
ATOM 699 O O . ALA A 1 85 ? 14.537 11.625 5.612 1.00 87.19 85 ALA A O 1
ATOM 700 N N . ALA A 1 86 ? 16.434 10.469 5.962 1.00 89.56 86 ALA A N 1
ATOM 701 C CA . ALA A 1 86 ? 15.850 9.522 6.912 1.00 89.56 86 ALA A CA 1
ATOM 702 C C . ALA A 1 86 ? 15.328 10.229 8.174 1.00 89.56 86 ALA A C 1
ATOM 704 O O . ALA A 1 86 ? 14.186 10.017 8.581 1.00 89.56 86 ALA A O 1
ATOM 705 N N . ALA A 1 87 ? 16.124 11.128 8.760 1.00 88.00 87 ALA A N 1
ATOM 706 C CA . ALA A 1 87 ? 15.711 11.945 9.899 1.00 88.00 87 ALA A CA 1
ATOM 707 C C . ALA A 1 87 ? 14.526 12.856 9.545 1.00 88.00 87 ALA A C 1
ATOM 709 O O . ALA A 1 87 ? 13.557 12.936 10.298 1.00 88.00 87 ALA A O 1
ATOM 710 N N . GLY A 1 88 ? 14.563 13.494 8.371 1.00 91.69 88 GLY A N 1
ATOM 711 C CA . GLY A 1 88 ? 13.462 14.313 7.869 1.00 91.69 88 GLY A CA 1
ATOM 712 C C . GLY A 1 88 ? 12.161 13.528 7.716 1.00 91.69 88 GLY A C 1
ATOM 713 O O . GLY A 1 88 ? 11.105 14.030 8.095 1.00 91.69 88 GLY A O 1
ATOM 714 N N . LEU A 1 89 ? 12.233 12.286 7.228 1.00 93.69 89 LEU A N 1
ATOM 715 C CA . LEU A 1 89 ? 11.083 11.392 7.108 1.00 93.69 89 LEU A CA 1
ATOM 716 C C . LEU A 1 89 ? 10.551 10.955 8.476 1.00 93.69 89 LEU A C 1
ATOM 718 O O . LEU A 1 89 ? 9.346 11.017 8.694 1.00 93.69 89 LEU A O 1
ATOM 722 N N . LYS A 1 90 ? 11.425 10.590 9.421 1.00 90.62 90 LYS A N 1
ATOM 723 C CA . LYS A 1 90 ? 11.018 10.256 10.797 1.00 90.62 90 LYS A CA 1
ATOM 724 C C . LYS A 1 90 ? 10.298 11.425 11.470 1.00 90.62 90 LYS A C 1
ATOM 726 O O . LYS A 1 90 ? 9.211 11.244 12.004 1.00 90.62 90 LYS A O 1
ATOM 731 N N . ILE A 1 91 ? 10.840 12.641 11.368 1.00 91.88 91 ILE A N 1
ATOM 732 C CA . ILE A 1 91 ? 10.182 13.856 11.879 1.00 91.88 91 ILE A CA 1
ATOM 733 C C . ILE A 1 91 ? 8.847 14.078 11.159 1.00 91.88 91 ILE A C 1
ATOM 735 O O . ILE A 1 91 ? 7.837 14.377 11.792 1.00 91.88 91 ILE A O 1
ATOM 739 N N . PHE A 1 92 ? 8.813 13.900 9.837 1.00 94.44 92 PHE A N 1
ATOM 740 C CA . PHE A 1 92 ? 7.592 14.049 9.055 1.00 94.44 92 PHE A CA 1
ATOM 741 C C . PHE A 1 92 ? 6.510 13.033 9.435 1.00 94.44 92 PHE A C 1
ATOM 743 O O . PHE A 1 92 ? 5.335 13.383 9.371 1.00 94.44 92 PHE A O 1
ATOM 750 N N . LEU A 1 93 ? 6.866 11.819 9.845 1.00 94.00 93 LEU A N 1
ATOM 751 C CA . LEU A 1 93 ? 5.910 10.786 10.245 1.00 94.00 93 LEU A CA 1
ATOM 752 C C . LEU A 1 93 ? 5.571 10.819 11.740 1.00 94.00 93 LEU A C 1
ATOM 754 O O . LEU A 1 93 ? 4.492 10.372 12.096 1.00 94.00 93 LEU A O 1
ATOM 758 N N . GLY A 1 94 ? 6.442 11.350 12.604 1.00 89.00 94 GLY A N 1
ATOM 759 C CA . GLY A 1 94 ? 6.248 11.345 14.061 1.00 89.00 94 GLY A CA 1
ATOM 760 C C . GLY A 1 94 ? 5.823 12.683 14.679 1.00 89.00 94 GLY A C 1
ATOM 761 O O . GLY A 1 94 ? 5.168 12.706 15.715 1.00 89.00 94 GLY A O 1
ATOM 762 N N . CYS A 1 95 ? 6.164 13.824 14.072 1.00 85.50 95 CYS A N 1
ATOM 763 C CA . CYS A 1 95 ? 5.906 15.127 14.696 1.00 85.50 95 CYS A CA 1
ATOM 764 C C . CYS A 1 95 ? 4.405 15.470 14.703 1.00 85.50 95 CYS A C 1
ATOM 766 O O . CYS A 1 95 ? 3.773 15.558 13.651 1.00 85.50 95 CYS A O 1
ATOM 768 N N . GLY A 1 96 ? 3.806 15.682 15.872 1.00 81.31 96 GLY A N 1
ATOM 769 C CA . GLY A 1 96 ? 2.352 15.859 15.964 1.00 81.31 96 GLY A CA 1
ATOM 770 C C . GLY A 1 96 ? 1.579 14.589 15.594 1.00 81.31 96 GLY A C 1
ATOM 771 O O . GLY A 1 96 ? 0.496 14.684 15.018 1.00 81.31 96 GLY A O 1
ATOM 772 N N . ALA A 1 97 ? 2.169 13.419 15.864 1.00 83.62 97 ALA A N 1
ATOM 773 C CA . ALA A 1 97 ? 1.459 12.151 15.886 1.00 83.62 97 ALA A CA 1
ATOM 774 C C . ALA A 1 97 ? 0.319 12.246 16.897 1.00 83.62 97 ALA A C 1
ATOM 776 O O . ALA A 1 97 ? 0.537 12.466 18.086 1.00 83.62 97 ALA A O 1
ATOM 777 N N . GLN A 1 98 ? -0.900 12.110 16.397 1.00 81.56 98 GLN A N 1
ATOM 778 C CA . GLN A 1 98 ? -2.052 11.840 17.226 1.00 81.56 98 GLN A CA 1
ATOM 779 C C . GLN A 1 98 ? -2.234 10.333 17.209 1.00 81.56 98 GLN A C 1
ATOM 781 O O . GLN A 1 98 ? -2.426 9.758 16.135 1.00 81.56 98 GLN A O 1
ATOM 786 N N . GLU A 1 99 ? -2.118 9.694 18.373 1.00 78.19 99 GLU A N 1
ATOM 787 C CA . GLU A 1 99 ? -2.426 8.274 18.494 1.00 78.19 99 GLU A CA 1
ATOM 788 C C . GLU A 1 99 ? -3.800 8.048 17.873 1.00 78.19 99 GLU A C 1
ATOM 790 O O . GLU A 1 99 ? -4.775 8.736 18.202 1.00 78.19 99 GLU A O 1
ATOM 795 N N . LEU A 1 100 ? -3.853 7.141 16.901 1.00 72.00 100 LEU A N 1
ATOM 796 C CA . LEU A 1 100 ? -5.136 6.653 16.458 1.00 72.00 100 LEU A CA 1
ATOM 797 C C . LEU A 1 100 ? -5.603 5.826 17.642 1.00 72.00 100 LEU A C 1
ATOM 799 O O . LEU A 1 100 ? -5.201 4.673 17.788 1.00 72.00 100 LEU A O 1
ATOM 803 N N . ALA A 1 101 ? -6.435 6.437 18.494 1.00 58.34 101 ALA A N 1
ATOM 804 C CA . ALA A 1 101 ? -7.300 5.675 19.377 1.00 58.34 101 ALA A CA 1
ATOM 805 C C . ALA A 1 101 ? -7.849 4.512 18.538 1.00 58.34 101 ALA A C 1
ATOM 807 O O . ALA A 1 101 ? -8.126 4.757 17.357 1.00 58.34 101 ALA A O 1
ATOM 808 N N . PRO A 1 102 ? -7.970 3.289 19.081 1.00 56.47 102 PRO A N 1
ATOM 809 C CA . PRO A 1 102 ? -8.434 2.108 18.354 1.00 56.47 102 PRO A CA 1
ATOM 810 C C . PRO A 1 102 ? -9.903 2.274 17.926 1.00 56.47 102 PRO A C 1
ATOM 812 O O . PRO A 1 102 ? -10.823 1.604 18.382 1.00 56.47 102 PRO A O 1
ATOM 815 N N . ALA A 1 103 ? -10.144 3.221 17.035 1.00 46.03 103 ALA A N 1
ATOM 816 C CA . ALA A 1 103 ? -11.373 3.493 16.357 1.00 46.03 103 ALA A CA 1
ATOM 817 C C . ALA A 1 103 ? -11.359 2.525 15.182 1.00 46.03 103 ALA A C 1
ATOM 819 O O . ALA A 1 103 ? -10.698 2.771 14.178 1.00 46.03 103 ALA A O 1
ATOM 820 N N . LEU A 1 104 ? -12.093 1.421 15.350 1.00 44.44 104 LEU A N 1
ATOM 821 C CA . LEU A 1 104 ? -12.412 0.427 14.318 1.00 44.44 104 LEU A CA 1
ATOM 822 C C . LEU A 1 104 ? -11.417 -0.740 14.146 1.00 44.44 104 LEU A C 1
ATOM 824 O O . LEU A 1 104 ? -11.123 -1.156 13.033 1.00 44.44 104 LEU A O 1
ATOM 828 N N . GLN A 1 105 ? -11.065 -1.407 15.248 1.00 46.03 105 GLN A N 1
ATOM 829 C CA . GLN A 1 105 ? -11.170 -2.882 15.284 1.00 46.03 105 GLN A CA 1
ATOM 830 C C . GLN A 1 105 ? -12.564 -3.348 15.760 1.00 46.03 105 GLN A C 1
ATOM 832 O O . GLN A 1 105 ? -12.789 -4.516 16.039 1.00 46.03 105 GLN A O 1
ATOM 837 N N . ALA A 1 106 ? -13.553 -2.449 15.768 1.00 44.16 106 ALA A N 1
ATOM 838 C CA . ALA A 1 106 ? -14.970 -2.734 16.015 1.00 44.16 106 ALA A CA 1
ATOM 839 C C . ALA A 1 106 ? -15.695 -3.438 14.838 1.00 44.16 106 ALA A C 1
ATOM 841 O O . ALA A 1 106 ? -16.921 -3.492 14.817 1.00 44.16 106 ALA A O 1
ATOM 842 N N . GLY A 1 107 ? -14.960 -3.958 13.847 1.00 42.59 107 GLY A N 1
ATOM 843 C CA . GLY A 1 107 ? -15.509 -4.657 12.675 1.00 42.59 107 GLY A CA 1
ATOM 844 C C . GLY A 1 107 ? -15.298 -6.174 12.664 1.00 42.59 107 GLY A C 1
ATOM 845 O O . GLY A 1 107 ? -15.881 -6.850 11.824 1.00 42.59 107 GLY A O 1
ATOM 846 N N . GLN A 1 108 ? -14.506 -6.726 13.588 1.00 45.34 108 GLN A N 1
ATOM 847 C CA . GLN A 1 108 ? -14.439 -8.172 13.813 1.00 45.34 108 GLN A CA 1
ATOM 848 C C . GLN A 1 108 ? -15.024 -8.494 15.184 1.00 45.34 108 GLN A C 1
ATOM 850 O O . GLN A 1 108 ? -14.356 -9.020 16.068 1.00 45.34 108 GLN A O 1
ATOM 855 N N . ALA A 1 109 ? -16.310 -8.176 15.363 1.00 45.69 109 ALA A N 1
ATOM 856 C CA . ALA A 1 109 ? -17.098 -8.949 16.306 1.00 45.69 109 ALA A CA 1
ATOM 857 C C . ALA A 1 109 ? -17.016 -10.396 15.812 1.00 45.69 109 ALA A C 1
ATOM 859 O O . ALA A 1 109 ? -17.577 -10.716 14.763 1.00 45.69 109 ALA A O 1
ATOM 860 N N . GLN A 1 110 ? -16.263 -11.251 16.508 1.00 48.59 110 GLN A N 1
ATOM 861 C CA . GLN A 1 110 ? -16.460 -12.690 16.393 1.00 48.59 110 GLN A CA 1
ATOM 862 C C . GLN A 1 110 ? -17.953 -12.894 16.644 1.00 48.59 110 GLN A C 1
ATOM 864 O O . GLN A 1 110 ? -18.402 -12.726 17.774 1.00 48.59 110 GLN A O 1
ATOM 869 N N . GLN A 1 111 ? -18.736 -13.123 15.586 1.00 54.44 111 GLN A N 1
ATOM 870 C CA . GLN A 1 111 ? -20.145 -13.462 15.715 1.00 54.44 111 GLN A CA 1
ATOM 871 C C . GLN A 1 111 ? -20.163 -14.748 16.529 1.00 54.44 111 GLN A C 1
ATOM 873 O O . GLN A 1 111 ? -19.765 -15.809 16.049 1.00 54.44 111 GLN A O 1
ATOM 878 N N . GLN A 1 112 ? -20.482 -14.631 17.812 1.00 71.88 112 GLN A N 1
ATOM 879 C CA . GLN A 1 112 ? -20.545 -15.786 18.683 1.00 71.88 112 GLN A CA 1
ATOM 880 C C . GLN A 1 112 ? -21.844 -16.496 18.328 1.00 71.88 112 GLN A C 1
ATOM 882 O O . GLN A 1 112 ? -22.912 -15.904 18.409 1.00 71.88 112 GLN A O 1
ATOM 887 N N . PHE A 1 113 ? -21.772 -17.742 17.877 1.00 79.69 113 PHE A N 1
ATOM 888 C CA . PHE A 1 113 ? -22.970 -18.529 17.605 1.00 79.69 113 PHE A CA 1
ATOM 889 C C . PHE A 1 113 ? -23.335 -19.312 18.862 1.00 79.69 113 PHE A C 1
ATOM 891 O O . PHE A 1 113 ? -22.513 -20.071 19.378 1.00 79.69 113 PHE A O 1
ATOM 898 N N . LEU A 1 114 ? -24.563 -19.149 19.351 1.00 83.69 114 LEU A N 1
ATOM 899 C CA . LEU A 1 114 ? -25.111 -20.015 20.389 1.00 83.69 114 LEU A CA 1
ATOM 900 C C . LEU A 1 114 ? -25.786 -21.215 19.723 1.00 83.69 114 LEU A C 1
ATOM 902 O O . LEU A 1 114 ? -26.641 -21.041 18.855 1.00 83.69 114 LEU A O 1
ATOM 906 N N . ARG A 1 115 ? -25.403 -22.426 20.133 1.00 85.44 115 ARG A N 1
ATOM 907 C CA . ARG A 1 115 ? -26.061 -23.666 19.707 1.00 85.44 115 ARG A CA 1
ATOM 908 C C . ARG A 1 115 ? -27.232 -23.948 20.641 1.00 85.44 115 ARG A C 1
ATOM 910 O O . ARG A 1 115 ? -27.019 -24.140 21.836 1.00 85.44 115 ARG A O 1
ATOM 917 N N . VAL A 1 116 ? -28.449 -23.955 20.106 1.00 84.38 116 VAL A N 1
ATOM 918 C CA . VAL A 1 116 ? -29.678 -24.220 20.869 1.00 84.38 116 VAL A CA 1
ATOM 919 C C . VAL A 1 116 ? -30.395 -25.420 20.262 1.00 84.38 116 VAL A C 1
ATOM 921 O O . VAL A 1 116 ? -30.571 -25.487 19.048 1.00 84.38 116 VAL A O 1
ATOM 924 N N . LEU A 1 117 ? -30.804 -26.374 21.099 1.00 88.12 117 LEU A N 1
ATOM 925 C CA . LEU A 1 117 ? -31.601 -27.524 20.674 1.00 88.12 117 LEU A CA 1
ATOM 926 C C . LEU A 1 117 ? -33.072 -27.127 20.570 1.00 88.12 117 LEU A C 1
ATOM 928 O O . LEU A 1 117 ? -33.629 -26.572 21.518 1.00 88.12 117 LEU A O 1
ATOM 932 N N . VAL A 1 118 ? -33.709 -27.450 19.443 1.00 87.12 118 VAL A N 1
ATOM 933 C CA . VAL A 1 118 ? -35.151 -27.230 19.271 1.00 87.12 118 VAL A CA 1
ATOM 934 C C . VAL A 1 118 ? -35.924 -28.140 20.242 1.00 87.12 118 VAL A C 1
ATOM 936 O O . VAL A 1 118 ? -35.795 -29.367 20.134 1.00 87.12 118 VAL A O 1
ATOM 939 N N . PRO A 1 119 ? -36.729 -27.589 21.176 1.00 81.44 119 PRO A N 1
ATOM 940 C CA . PRO A 1 119 ? -37.494 -28.384 22.131 1.00 81.44 119 PRO A CA 1
ATOM 941 C C . PRO A 1 119 ? -38.499 -29.318 21.450 1.00 81.44 119 PRO A C 1
ATOM 943 O O . PRO A 1 119 ? -39.035 -29.023 20.377 1.00 81.44 119 PRO A O 1
ATOM 946 N N . VAL A 1 120 ? -38.804 -30.438 22.107 1.00 83.94 120 VAL A N 1
ATOM 947 C CA . VAL A 1 120 ? -39.838 -31.369 21.639 1.00 83.94 120 VAL A CA 1
ATOM 948 C C . VAL A 1 120 ? -41.205 -30.675 21.629 1.00 83.94 120 VAL A C 1
ATOM 950 O O . VAL A 1 120 ? -41.598 -30.053 22.612 1.00 83.94 120 VAL A O 1
ATOM 953 N N . GLY A 1 121 ? -41.921 -30.753 20.505 1.00 81.44 121 GLY A N 1
ATOM 954 C CA . GLY A 1 121 ? -43.247 -30.144 20.340 1.00 81.44 121 GLY A CA 1
ATOM 955 C C . GLY A 1 121 ? -43.281 -28.764 19.669 1.00 81.44 121 GLY A C 1
ATOM 956 O O . GLY A 1 121 ? -44.376 -28.253 19.453 1.00 81.44 121 GLY A O 1
ATOM 957 N N . CYS A 1 122 ? -42.137 -28.176 19.296 1.00 82.56 122 CYS A N 1
ATOM 958 C CA . CYS A 1 122 ? -42.120 -26.937 18.506 1.00 82.56 122 CYS A CA 1
ATOM 959 C C . CYS A 1 122 ? -42.395 -27.211 17.019 1.00 82.56 122 CYS A C 1
ATOM 961 O O . CYS A 1 122 ? -41.813 -28.127 16.435 1.00 82.56 122 CYS A O 1
ATOM 963 N N . GLN A 1 123 ? -43.260 -26.403 16.402 1.00 83.44 123 GLN A N 1
ATOM 964 C CA . GLN A 1 123 ? -43.543 -26.452 14.963 1.00 83.44 123 GLN A CA 1
ATOM 965 C C . GLN A 1 123 ? -42.705 -25.414 14.194 1.00 83.44 123 GLN A C 1
ATOM 967 O O . GLN A 1 123 ? -42.346 -24.376 14.755 1.00 83.44 123 GLN A O 1
ATOM 972 N N . PRO A 1 124 ? -42.387 -25.647 12.907 1.00 82.88 124 PRO A N 1
ATOM 973 C CA . PRO A 1 124 ? -41.740 -24.633 12.081 1.00 82.88 124 PRO A CA 1
ATOM 974 C C . PRO A 1 124 ? -42.593 -23.358 12.011 1.00 82.88 124 PRO A C 1
ATOM 976 O O . PRO A 1 124 ? -43.801 -23.423 11.795 1.00 82.88 124 PRO A O 1
ATOM 979 N N . GLY A 1 125 ? -41.959 -22.201 12.193 1.00 83.75 125 GLY A N 1
ATOM 980 C CA . GLY A 1 125 ? -42.617 -20.896 12.292 1.00 83.75 125 GLY A CA 1
ATOM 981 C C . GLY A 1 125 ? -43.008 -20.477 13.714 1.00 83.75 125 GLY A C 1
ATOM 982 O O . GLY A 1 125 ? -43.442 -19.345 13.903 1.00 83.75 125 GLY A O 1
ATOM 983 N N . GLN A 1 126 ? -42.837 -21.343 14.718 1.00 83.75 126 GLN A N 1
ATOM 984 C CA . GLN A 1 126 ? -43.076 -20.998 16.119 1.00 83.75 126 GLN A CA 1
ATOM 985 C C . GLN A 1 126 ? -41.902 -20.193 16.699 1.00 83.75 126 GLN A C 1
ATOM 987 O O . GLN A 1 126 ? -40.736 -20.506 16.450 1.00 83.75 126 GLN A O 1
ATOM 992 N N . GLU A 1 127 ? -42.209 -19.163 17.486 1.00 84.94 127 GLU A N 1
ATOM 993 C CA . GLU A 1 127 ? -41.220 -18.391 18.240 1.00 84.94 127 GLU A CA 1
ATOM 994 C C . GLU A 1 127 ? -40.844 -19.117 19.533 1.00 84.94 127 GLU A C 1
ATOM 996 O O . GLU A 1 127 ? -41.709 -19.535 20.305 1.00 84.94 127 GLU A O 1
ATOM 1001 N N . ILE A 1 128 ? -39.543 -19.251 19.778 1.00 84.25 128 ILE A N 1
ATOM 1002 C CA . ILE A 1 128 ? -38.990 -19.794 21.018 1.00 84.25 128 ILE A CA 1
ATOM 1003 C C . ILE A 1 128 ? -38.130 -18.733 21.700 1.00 84.25 128 ILE A C 1
ATOM 1005 O O . ILE A 1 128 ? -37.300 -18.092 21.053 1.00 84.25 128 ILE A O 1
ATOM 1009 N N . SER A 1 129 ? -38.326 -18.548 23.006 1.00 83.12 129 SER A N 1
ATOM 1010 C CA . SER A 1 129 ? -37.501 -17.672 23.835 1.00 83.12 129 SER A CA 1
ATOM 1011 C C . SER A 1 129 ? -36.547 -18.492 24.699 1.00 83.12 129 SER A C 1
ATOM 1013 O O . SER A 1 129 ? -36.934 -19.485 25.316 1.00 83.12 129 SER A O 1
ATOM 1015 N N . PHE A 1 130 ? -35.282 -18.091 24.747 1.00 83.00 130 PHE A N 1
ATOM 1016 C CA . PHE A 1 130 ? -34.288 -18.697 25.629 1.00 83.00 130 PHE A CA 1
ATOM 1017 C C . PHE A 1 130 ? -33.363 -17.634 26.209 1.00 83.00 130 PHE A C 1
ATOM 1019 O O . PHE A 1 130 ? -33.160 -16.564 25.632 1.00 83.00 130 PHE A O 1
ATOM 1026 N N . THR A 1 131 ? -32.795 -17.942 27.369 1.00 82.81 131 THR A N 1
ATOM 1027 C CA . THR A 1 131 ? -31.835 -17.071 28.042 1.00 82.81 131 THR A CA 1
ATOM 1028 C C . THR A 1 131 ? -30.433 -17.457 27.593 1.00 82.81 131 THR A C 1
ATOM 1030 O O . THR A 1 131 ? -29.981 -18.574 27.846 1.00 82.81 131 THR A O 1
ATOM 1033 N N . ALA A 1 132 ? -29.750 -16.550 26.904 1.00 82.44 132 ALA A N 1
ATOM 1034 C CA . ALA A 1 132 ? -28.346 -16.711 26.571 1.00 82.44 132 ALA A CA 1
ATOM 1035 C C . ALA A 1 132 ? -27.484 -16.668 27.853 1.00 82.44 132 ALA A C 1
ATOM 1037 O O . ALA A 1 132 ? -27.893 -16.090 28.863 1.00 82.44 132 ALA A O 1
ATOM 1038 N N . PRO A 1 133 ? -26.282 -17.273 27.848 1.00 73.12 133 PRO A N 1
ATOM 1039 C CA . PRO A 1 133 ? -25.392 -17.289 29.015 1.00 73.12 133 PRO A CA 1
ATOM 1040 C C . PRO A 1 133 ? -24.932 -15.891 29.471 1.00 73.12 133 PRO A C 1
ATOM 1042 O O . PRO A 1 133 ? -24.402 -15.753 30.568 1.00 73.12 133 PRO A O 1
ATOM 1045 N N . ASP A 1 134 ? -25.160 -14.855 28.661 1.00 73.88 134 ASP A N 1
ATOM 1046 C CA . ASP A 1 134 ? -24.945 -13.445 29.000 1.00 73.88 134 ASP A CA 1
ATOM 1047 C C . ASP A 1 134 ? -26.126 -12.801 29.765 1.00 73.88 134 ASP A C 1
ATOM 1049 O O . ASP A 1 134 ? -26.081 -11.612 30.085 1.00 73.88 134 ASP A O 1
ATOM 1053 N N . GLY A 1 135 ? -27.185 -13.567 30.057 1.00 81.38 135 GLY A N 1
ATOM 1054 C CA . GLY A 1 135 ? -28.390 -13.118 30.758 1.00 81.38 135 GLY A CA 1
ATOM 1055 C C . GLY A 1 135 ? -29.444 -12.451 29.868 1.00 81.38 135 GLY A C 1
ATOM 1056 O O . GLY A 1 135 ? -30.479 -12.020 30.380 1.00 81.38 135 GLY A O 1
ATOM 1057 N N . ARG A 1 136 ? -29.227 -12.358 28.549 1.00 81.56 136 ARG A N 1
ATOM 1058 C CA . ARG A 1 136 ? -30.205 -11.784 27.611 1.00 81.56 136 ARG A CA 1
ATOM 1059 C C . ARG A 1 136 ? -31.258 -12.817 27.225 1.00 81.56 136 ARG A C 1
ATOM 1061 O O . ARG A 1 136 ? -30.934 -13.980 27.004 1.00 81.56 136 ARG A O 1
ATOM 1068 N N . GLN A 1 137 ? -32.512 -12.391 27.084 1.00 83.94 137 GLN A N 1
ATOM 1069 C CA . GLN A 1 137 ? -33.540 -13.215 26.444 1.00 83.94 137 GLN A CA 1
ATOM 1070 C C . GLN A 1 137 ? -33.496 -13.002 24.931 1.00 83.94 137 GLN A C 1
ATOM 1072 O O . GLN A 1 137 ? -33.554 -11.867 24.460 1.00 83.94 137 GLN A O 1
ATOM 1077 N N . LEU A 1 138 ? -33.388 -14.092 24.177 1.00 85.88 138 LEU A N 1
ATOM 1078 C CA . LEU A 1 138 ? -33.416 -14.094 22.719 1.00 85.88 138 LEU A CA 1
ATOM 1079 C C . LEU A 1 138 ? -34.665 -14.825 22.244 1.00 85.88 138 LEU A C 1
ATOM 1081 O O . LEU A 1 138 ? -34.949 -15.921 22.721 1.00 85.88 138 LEU A O 1
ATOM 1085 N N . THR A 1 139 ? -35.376 -14.223 21.291 1.00 86.38 139 THR A N 1
ATOM 1086 C CA . THR A 1 139 ? -36.523 -14.833 20.610 1.00 86.38 139 THR A CA 1
ATOM 1087 C C . THR A 1 139 ? -36.100 -15.224 19.204 1.00 86.38 139 THR A C 1
ATOM 1089 O O . THR A 1 139 ? -35.636 -14.377 18.439 1.00 86.38 139 THR A O 1
ATOM 1092 N N . VAL A 1 140 ? -36.238 -16.502 18.860 1.00 85.69 140 VAL A N 1
ATOM 1093 C CA . VAL A 1 140 ? -35.865 -17.032 17.544 1.00 85.69 140 VAL A CA 1
ATOM 1094 C C . VAL A 1 140 ? -37.036 -17.804 16.953 1.00 85.69 140 VAL A C 1
ATOM 1096 O O . VAL A 1 140 ? -37.710 -18.555 17.652 1.00 85.69 140 VAL A O 1
ATOM 1099 N N . VAL A 1 141 ? -37.282 -17.616 15.658 1.00 88.81 14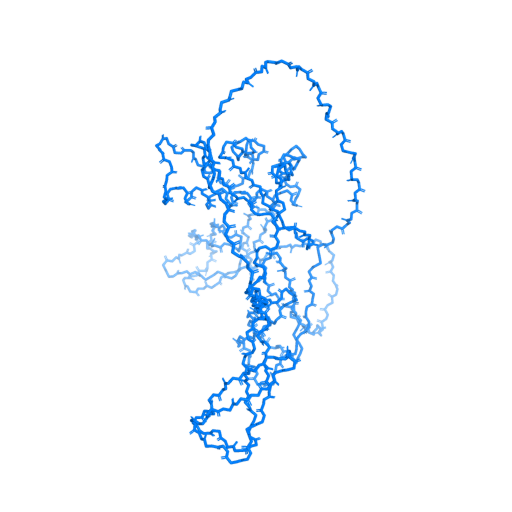1 VAL A N 1
ATOM 1100 C CA . VAL A 1 141 ? -38.301 -18.361 14.909 1.00 88.81 141 VAL A CA 1
ATOM 1101 C C . VAL A 1 141 ? -37.695 -19.673 14.424 1.00 88.81 141 VAL A C 1
ATOM 1103 O O . VAL A 1 141 ? -36.640 -19.671 13.787 1.00 88.81 141 VAL A O 1
ATOM 1106 N N . VAL A 1 142 ? -38.361 -20.795 14.697 1.00 88.00 142 VAL A N 1
ATOM 1107 C CA . VAL A 1 142 ? -37.924 -22.110 14.209 1.00 88.00 142 VAL A CA 1
ATOM 1108 C C . VAL A 1 142 ? -38.043 -22.146 12.675 1.00 88.00 142 VAL A C 1
ATOM 1110 O O . VAL A 1 142 ? -39.147 -21.965 12.155 1.00 88.00 142 VAL A O 1
ATOM 1113 N N . PRO A 1 143 ? -36.951 -22.371 11.919 1.00 83.69 143 PRO A N 1
ATOM 1114 C CA . PRO A 1 143 ? -37.001 -22.354 10.461 1.00 83.69 143 PRO A CA 1
ATOM 1115 C C . PRO A 1 143 ? -37.795 -23.541 9.897 1.00 83.69 143 PRO A C 1
ATOM 1117 O O . PRO A 1 143 ? -37.873 -24.618 10.494 1.00 83.69 143 PRO A O 1
ATOM 1120 N N . LEU A 1 144 ? -38.375 -23.344 8.709 1.00 80.38 144 LEU A N 1
ATOM 1121 C CA . LEU A 1 144 ? -39.118 -24.372 7.979 1.00 80.38 144 LEU A CA 1
ATOM 1122 C C . LEU A 1 144 ? -38.184 -25.554 7.655 1.00 80.38 144 LEU A C 1
ATOM 1124 O O . LEU A 1 144 ? -37.229 -25.393 6.901 1.00 80.38 144 LEU A O 1
ATOM 1128 N N . GLY A 1 145 ? -38.445 -26.725 8.240 1.00 78.62 145 GLY A N 1
ATOM 1129 C CA . GLY A 1 145 ? -37.622 -27.932 8.066 1.00 78.62 145 GLY A CA 1
ATOM 1130 C C . GLY A 1 145 ? -36.767 -28.326 9.275 1.00 78.62 145 GLY A C 1
ATOM 1131 O O . GLY A 1 145 ? -36.147 -29.386 9.237 1.00 78.62 145 GLY A O 1
ATOM 1132 N N . ALA A 1 146 ? -36.758 -27.541 10.358 1.00 81.00 146 ALA A N 1
ATOM 1133 C CA . ALA A 1 146 ? -36.143 -27.967 11.614 1.00 81.00 146 ALA A CA 1
ATOM 1134 C C . ALA A 1 146 ? -37.058 -28.939 12.380 1.00 81.00 146 ALA A C 1
ATOM 1136 O O . ALA A 1 146 ? -38.224 -28.640 12.641 1.00 81.00 146 ALA A O 1
ATOM 1137 N N . SER A 1 147 ? -36.524 -30.104 12.749 1.00 79.00 147 SER A N 1
ATOM 1138 C CA . SER A 1 147 ? -37.202 -31.106 13.579 1.00 79.00 147 SER A CA 1
ATOM 1139 C C . SER A 1 147 ? -36.801 -30.972 15.057 1.00 79.00 147 SER A C 1
ATOM 1141 O O . SER A 1 147 ? -35.697 -30.503 15.349 1.00 79.00 147 SER A O 1
ATOM 1143 N N . PRO A 1 148 ? -37.645 -31.409 16.010 1.00 83.56 148 PRO A N 1
ATOM 1144 C CA . PRO A 1 148 ? -37.277 -31.437 17.426 1.00 83.56 148 PRO A CA 1
ATOM 1145 C C . PRO A 1 148 ? -35.972 -32.219 17.640 1.00 83.56 148 PRO A C 1
ATOM 1147 O O . PRO A 1 148 ? -35.790 -33.297 17.075 1.00 83.56 148 PRO A O 1
ATOM 1150 N N . GLY A 1 149 ? -35.057 -31.655 18.433 1.00 81.62 149 GLY A N 1
ATOM 1151 C CA . GLY A 1 149 ? -33.708 -32.194 18.654 1.00 81.62 149 GLY A CA 1
ATOM 1152 C C . GLY A 1 149 ? -32.630 -31.725 17.666 1.00 81.62 149 GLY A C 1
ATOM 1153 O O . GLY A 1 149 ? -31.473 -32.100 17.830 1.00 81.62 149 GLY A O 1
ATOM 1154 N N . MET A 1 150 ? -32.964 -30.900 16.668 1.00 82.50 150 MET A N 1
ATOM 1155 C CA . MET A 1 150 ? -31.983 -30.296 15.756 1.00 82.50 150 MET A CA 1
ATOM 1156 C C . MET A 1 150 ? -31.255 -29.110 16.416 1.00 82.50 150 MET A C 1
ATOM 1158 O O . MET A 1 150 ? -31.864 -28.346 17.168 1.00 82.50 150 MET A O 1
ATOM 1162 N N . GLU A 1 151 ? -29.957 -28.946 16.138 1.00 84.00 151 GLU A N 1
ATOM 1163 C CA . GLU A 1 151 ? -29.160 -27.806 16.614 1.00 84.00 151 GLU A CA 1
ATOM 1164 C C . GLU A 1 1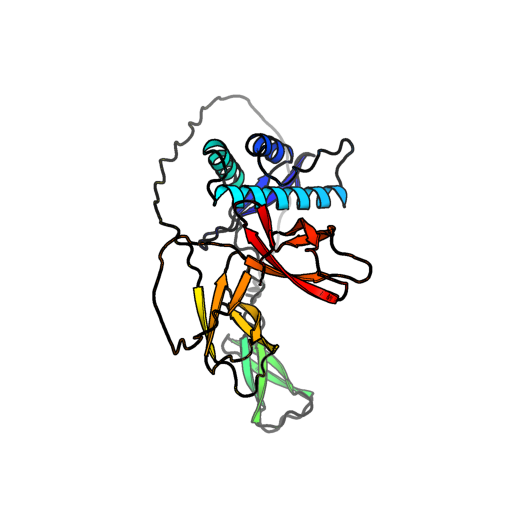51 ? -29.362 -26.575 15.719 1.00 84.00 151 GLU A C 1
ATOM 1166 O O . GLU A 1 151 ? -29.090 -26.606 14.517 1.00 84.00 151 GLU A O 1
ATOM 1171 N N . LEU A 1 152 ? -29.791 -25.464 16.318 1.00 81.75 152 LEU A N 1
ATOM 1172 C CA . LEU A 1 152 ? -29.903 -24.161 15.672 1.00 81.75 152 LEU A CA 1
ATOM 1173 C C . LEU A 1 152 ? -28.715 -23.275 16.077 1.00 81.75 152 LEU A C 1
ATOM 1175 O O . LEU A 1 152 ? -28.420 -23.147 17.265 1.00 81.75 152 LEU A O 1
ATOM 1179 N N . GLN A 1 153 ? -28.047 -22.647 15.105 1.00 83.94 153 GLN A N 1
ATOM 1180 C CA . GLN A 1 153 ? -26.995 -21.656 15.361 1.00 83.94 153 GLN A CA 1
ATOM 1181 C C . GLN A 1 153 ? -27.589 -20.250 15.348 1.00 83.94 153 GLN A C 1
ATOM 1183 O O . GLN A 1 153 ? -27.988 -19.746 14.299 1.00 83.94 153 GLN A O 1
ATOM 1188 N N . VAL A 1 154 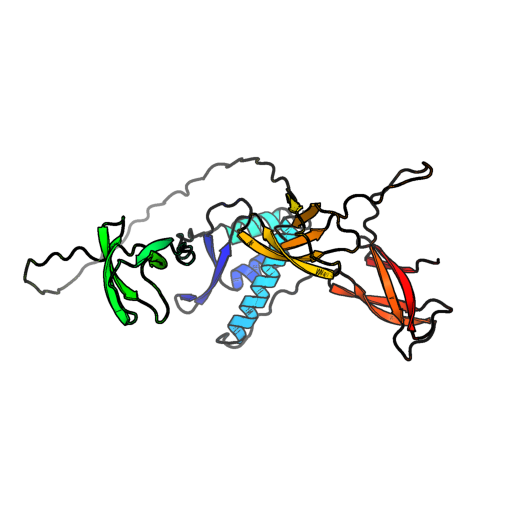? -27.635 -19.612 16.515 1.00 82.75 154 VAL A N 1
ATOM 1189 C CA . VAL A 1 154 ? -28.166 -18.255 16.670 1.00 82.75 154 VAL A CA 1
ATOM 1190 C C . VAL A 1 154 ? -26.994 -17.275 16.778 1.00 82.75 154 VAL A C 1
ATOM 1192 O O . VAL A 1 154 ? -26.207 -17.404 17.719 1.00 82.75 154 VAL A O 1
ATOM 1195 N N . PRO A 1 155 ? -26.832 -16.314 15.849 1.00 76.50 155 PRO A N 1
ATOM 1196 C CA . PRO A 1 155 ? -25.770 -15.319 15.939 1.00 76.50 155 PRO A CA 1
ATOM 1197 C C . PRO A 1 155 ? -26.048 -14.357 17.101 1.00 76.50 155 PRO A C 1
ATOM 1199 O O . PRO A 1 155 ? -27.006 -13.586 17.078 1.00 76.50 155 PRO A O 1
ATOM 1202 N N . LEU A 1 156 ? -25.192 -14.383 18.119 1.00 74.25 156 LEU A N 1
ATOM 1203 C CA . LEU A 1 156 ? -25.129 -13.364 19.156 1.00 74.25 156 LEU A CA 1
ATOM 1204 C C . LEU A 1 156 ? -24.421 -12.152 18.545 1.00 74.25 156 LEU A C 1
ATOM 1206 O O . LEU A 1 156 ? -23.232 -12.201 18.216 1.00 74.25 156 LEU A O 1
ATOM 1210 N N . GLY A 1 157 ? -25.165 -11.061 18.346 1.00 64.25 157 GLY A N 1
ATOM 1211 C CA . GLY A 1 157 ? -24.562 -9.774 18.005 1.00 64.25 157 GLY A CA 1
ATOM 1212 C C . GLY A 1 157 ? -23.528 -9.369 19.065 1.00 64.25 157 GLY A C 1
ATOM 1213 O O . GLY A 1 157 ? -23.593 -9.870 20.193 1.00 64.25 157 GLY A O 1
ATOM 1214 N N . PRO A 1 158 ? -22.579 -8.464 18.744 1.00 60.31 158 PRO A N 1
ATOM 1215 C CA . PRO A 1 158 ? -21.648 -7.967 19.749 1.00 60.31 158 PRO A CA 1
ATOM 1216 C C . PRO A 1 158 ? -22.456 -7.503 20.953 1.00 60.31 158 PRO A C 1
ATOM 1218 O O . PRO A 1 158 ? -23.532 -6.920 20.782 1.00 60.31 158 PRO A O 1
ATOM 1221 N N . ALA A 1 159 ? -21.974 -7.807 22.156 1.00 52.12 159 ALA A N 1
ATOM 1222 C CA . ALA A 1 159 ? -22.593 -7.375 23.392 1.00 52.12 159 ALA A CA 1
ATOM 1223 C C . ALA A 1 159 ? -22.613 -5.838 23.434 1.00 52.12 159 ALA A C 1
ATOM 1225 O O . ALA A 1 159 ? -21.772 -5.206 24.061 1.00 52.12 159 ALA A O 1
ATOM 1226 N N . SER A 1 160 ? -23.564 -5.205 22.741 1.00 46.53 160 SER A N 1
ATOM 1227 C CA . SER A 1 160 ? -23.872 -3.803 22.926 1.00 46.53 160 SER A CA 1
ATOM 1228 C C . SER A 1 160 ? -24.332 -3.715 24.361 1.00 46.53 160 SER A C 1
ATOM 1230 O O . SER A 1 160 ? -25.394 -4.236 24.707 1.00 46.53 160 SER A O 1
ATOM 1232 N N . ALA A 1 161 ? -23.485 -3.144 25.209 1.00 46.62 161 ALA A N 1
ATOM 1233 C CA . ALA A 1 161 ? -23.897 -2.554 26.461 1.00 46.62 161 ALA A CA 1
ATOM 1234 C C . ALA A 1 161 ? -25.000 -1.540 26.118 1.00 46.62 161 ALA A C 1
ATOM 1236 O O . ALA A 1 161 ? -24.735 -0.414 25.706 1.00 46.62 161 ALA A O 1
ATOM 1237 N N . GLY A 1 162 ? -26.242 -2.019 26.139 1.00 39.06 162 GLY A N 1
ATOM 1238 C CA . GLY A 1 162 ? -27.445 -1.218 26.002 1.00 39.06 162 GLY A CA 1
ATOM 1239 C C . GLY A 1 162 ? -27.811 -0.591 27.346 1.00 39.06 162 GLY A C 1
ATOM 1240 O O . GLY A 1 162 ? -27.364 -1.063 28.391 1.00 39.06 162 GLY A O 1
ATOM 1241 N N . PRO A 1 163 ? -28.582 0.500 27.322 1.00 41.88 163 PRO A N 1
ATOM 1242 C CA . PRO A 1 163 ? -28.527 1.564 28.308 1.00 41.88 163 PRO A CA 1
ATOM 1243 C C . PRO A 1 163 ? -29.197 1.167 29.622 1.00 41.88 163 PRO A C 1
ATOM 1245 O O . PRO A 1 163 ? -30.339 0.710 29.642 1.00 41.88 163 PRO A O 1
ATOM 1248 N N . SER A 1 164 ? -28.506 1.435 30.729 1.00 37.19 164 SER A N 1
ATOM 1249 C CA . SER A 1 164 ? -29.134 1.558 32.042 1.00 37.19 164 SER A CA 1
ATOM 1250 C C . SER A 1 164 ? -30.155 2.696 31.980 1.00 37.19 164 SER A C 1
ATOM 1252 O O . SER A 1 164 ? -29.792 3.870 32.034 1.00 37.19 164 SER A O 1
ATOM 1254 N N . TRP A 1 165 ? -31.433 2.351 31.841 1.00 38.84 165 TRP A N 1
ATOM 1255 C CA . TRP A 1 165 ? -32.542 3.261 32.094 1.00 38.84 165 TRP A CA 1
ATOM 1256 C C . TRP A 1 165 ? -32.455 3.764 33.535 1.00 38.84 165 TRP A C 1
ATOM 1258 O O . TRP A 1 165 ? -32.526 2.970 34.468 1.00 38.84 165 TRP A O 1
ATOM 1268 N N . ASN A 1 166 ? -32.337 5.078 33.712 1.00 46.06 166 ASN A N 1
ATOM 1269 C CA . ASN A 1 166 ? -32.556 5.728 34.999 1.00 46.06 166 ASN A CA 1
ATOM 1270 C C . ASN A 1 166 ? -33.780 6.648 34.849 1.00 46.06 166 ASN A C 1
ATOM 1272 O O . ASN A 1 166 ? -33.644 7.742 34.297 1.00 46.06 166 ASN A O 1
ATOM 1276 N N . PRO A 1 167 ? -34.993 6.222 35.247 1.00 42.28 167 PRO A N 1
ATOM 1277 C CA . PRO A 1 167 ? -36.180 7.050 35.146 1.00 42.28 167 PRO A CA 1
ATOM 1278 C C . PRO A 1 167 ? -36.408 7.754 36.484 1.00 42.28 167 PRO A C 1
ATOM 1280 O O . PRO A 1 167 ? -37.189 7.282 37.297 1.00 42.28 167 PRO A O 1
ATOM 1283 N N . ALA A 1 168 ? -35.699 8.854 36.733 1.00 36.47 168 ALA A N 1
ATOM 1284 C CA . ALA A 1 168 ? -36.071 9.865 37.727 1.00 36.47 168 ALA A CA 1
ATOM 1285 C C . ALA A 1 168 ? -35.017 10.979 37.727 1.00 36.47 168 ALA A C 1
ATOM 1287 O O . ALA A 1 168 ? -33.878 10.763 38.123 1.00 36.47 168 ALA A O 1
ATOM 1288 N N . VAL A 1 169 ? -35.373 12.166 37.250 1.00 42.47 169 VAL A N 1
ATOM 1289 C CA . VAL A 1 169 ? -35.608 13.377 38.053 1.00 42.47 169 VAL A CA 1
ATOM 1290 C C . VAL A 1 169 ? -35.590 14.578 37.100 1.00 42.47 169 VAL A C 1
ATOM 1292 O O . VAL A 1 169 ? -34.794 14.701 36.173 1.00 42.47 169 VAL A O 1
ATOM 1295 N N . GLN A 1 170 ? -36.591 15.398 37.343 1.00 38.03 170 GLN A N 1
ATOM 1296 C CA . GLN A 1 170 ? -37.117 16.540 36.633 1.00 38.03 170 GLN A CA 1
ATOM 1297 C C . GLN A 1 170 ? -36.256 17.807 36.820 1.00 38.03 170 GLN A C 1
ATOM 1299 O O . GLN A 1 170 ? -35.694 18.020 37.887 1.00 38.03 170 GLN A O 1
ATOM 1304 N N . GLU A 1 171 ? -36.333 18.679 35.811 1.00 35.75 171 GLU A N 1
ATOM 1305 C CA . GLU A 1 171 ? -36.581 20.129 35.937 1.00 35.75 171 GLU A CA 1
ATOM 1306 C C . GLU A 1 171 ? -35.461 21.131 36.296 1.00 35.75 171 GLU A C 1
ATOM 1308 O O . GLU A 1 171 ? -34.667 20.938 37.207 1.00 35.75 171 GLU A O 1
ATOM 1313 N N . ALA A 1 172 ? -35.568 22.287 35.612 1.00 36.78 172 ALA A N 1
ATOM 1314 C CA . ALA A 1 172 ? -35.015 23.616 35.914 1.00 36.78 172 ALA A CA 1
ATOM 1315 C C . ALA A 1 172 ? -33.490 23.810 35.712 1.00 36.78 172 ALA A C 1
ATOM 1317 O O . ALA A 1 172 ? -32.681 23.029 36.174 1.00 36.78 172 ALA A O 1
ATOM 1318 N N . GLN A 1 173 ? -32.970 24.855 35.062 1.00 39.81 173 GLN A N 1
ATOM 1319 C CA . GLN A 1 173 ? -33.528 26.132 34.625 1.00 39.81 173 GLN A CA 1
ATOM 1320 C C . GLN A 1 173 ? -32.551 26.798 33.638 1.00 39.81 173 GLN A C 1
ATOM 1322 O O . GLN A 1 173 ? -31.340 26.596 33.685 1.00 39.81 173 GLN A O 1
ATOM 1327 N N . ALA A 1 174 ? -33.112 27.620 32.755 1.00 41.38 174 ALA A N 1
ATOM 1328 C CA . ALA A 1 174 ? -32.407 28.544 31.882 1.00 41.38 174 ALA A CA 1
ATOM 1329 C C . ALA A 1 174 ? -31.737 29.684 32.666 1.00 41.38 174 ALA A C 1
ATOM 1331 O O . ALA A 1 174 ? -32.339 30.183 33.612 1.00 41.38 174 ALA A O 1
ATOM 1332 N N . GLN A 1 175 ? -30.578 30.160 32.195 1.00 37.09 175 GLN A N 1
ATOM 1333 C CA . GLN A 1 175 ? -30.257 31.591 32.051 1.00 37.09 175 GLN A CA 1
ATOM 1334 C C . GLN A 1 175 ? -28.886 31.799 31.381 1.00 37.09 175 GLN A C 1
ATOM 1336 O O . GLN A 1 175 ? -27.894 31.164 31.723 1.00 37.09 175 GLN A O 1
ATOM 1341 N N . ALA A 1 176 ? -28.856 32.724 30.423 1.00 38.91 176 ALA A N 1
ATOM 1342 C CA . ALA A 1 176 ? -27.664 33.364 29.865 1.00 38.91 176 ALA A CA 1
ATOM 1343 C C . ALA A 1 176 ? -27.749 34.890 30.165 1.00 38.91 176 ALA A C 1
ATOM 1345 O O . ALA A 1 176 ? -28.734 35.319 30.767 1.00 38.91 176 ALA A O 1
ATOM 1346 N N . PRO A 1 177 ? -26.789 35.729 29.727 1.00 62.72 177 PRO A N 1
ATOM 1347 C CA . PRO A 1 177 ? -25.668 36.297 30.491 1.00 62.72 177 PRO A CA 1
ATOM 1348 C C . PRO A 1 177 ? -25.870 37.825 30.751 1.00 62.72 177 PRO A C 1
ATOM 1350 O O . PRO A 1 177 ? -26.973 38.310 30.489 1.00 62.72 177 PRO A O 1
ATOM 1353 N N . PRO A 1 178 ? -24.884 38.627 31.239 1.00 56.47 178 PRO A N 1
ATOM 1354 C CA . PRO A 1 178 ? -23.819 39.123 30.346 1.00 56.47 178 PRO A CA 1
ATOM 1355 C C . PRO A 1 178 ? -22.456 39.498 30.997 1.00 56.47 178 PRO A C 1
ATOM 1357 O O . PRO A 1 178 ? -22.321 39.685 32.199 1.00 56.47 178 PRO A O 1
ATOM 1360 N N . SER A 1 179 ? -21.497 39.759 30.101 1.00 40.38 179 SER A N 1
ATOM 1361 C CA . SER A 1 179 ? -20.516 40.858 30.162 1.00 40.38 179 SER A CA 1
ATOM 1362 C C . SER A 1 179 ? -19.220 40.756 30.992 1.00 40.38 179 SER A C 1
ATOM 1364 O O . SER A 1 179 ? -19.197 40.954 32.197 1.00 40.38 179 SER A O 1
ATOM 1366 N N . ASN A 1 180 ? -18.127 40.745 30.209 1.00 37.50 180 ASN A N 1
ATOM 1367 C CA . ASN A 1 180 ? -17.043 41.742 30.220 1.00 37.50 180 ASN A CA 1
ATOM 1368 C C . ASN A 1 180 ? -15.939 41.604 31.290 1.00 37.50 180 ASN A C 1
ATOM 1370 O O . ASN A 1 180 ? -16.146 41.946 32.445 1.00 37.50 180 ASN A O 1
ATOM 1374 N N . GLN A 1 181 ? -14.718 41.253 30.865 1.00 39.59 181 GLN A N 1
ATOM 1375 C CA . GLN A 1 181 ? -13.568 42.179 30.794 1.00 39.59 181 GLN A CA 1
ATOM 1376 C C . GLN A 1 181 ? -12.241 41.431 30.571 1.00 39.59 181 GLN A C 1
ATOM 1378 O O . GLN A 1 181 ? -11.927 40.445 31.232 1.00 39.59 181 GLN A O 1
ATOM 1383 N N . ALA A 1 182 ? -11.455 41.959 29.631 1.00 39.16 182 ALA A N 1
ATOM 1384 C CA . ALA A 1 182 ? -10.018 41.731 29.500 1.00 39.16 182 ALA A CA 1
ATOM 1385 C C . ALA A 1 182 ? -9.262 42.423 30.654 1.00 39.16 182 ALA A C 1
ATOM 1387 O O . ALA A 1 182 ? -9.762 43.413 31.193 1.00 39.16 182 ALA A O 1
ATOM 1388 N N . PRO A 1 183 ? -8.031 41.989 30.980 1.00 50.72 183 PRO A N 1
ATOM 1389 C CA . PRO A 1 183 ? -6.899 42.777 30.497 1.00 50.72 183 PRO A CA 1
ATOM 1390 C C . PRO A 1 183 ? -5.650 41.967 30.103 1.00 50.72 183 PRO A C 1
ATOM 1392 O O . PRO A 1 183 ? -5.586 40.743 30.145 1.00 50.72 183 PRO A O 1
ATOM 1395 N N . ALA A 1 184 ? -4.688 42.755 29.636 1.00 30.91 184 ALA A N 1
ATOM 1396 C CA . ALA A 1 184 ? -3.421 42.451 29.007 1.00 30.91 184 ALA A CA 1
ATOM 1397 C C . ALA A 1 184 ? -2.376 41.726 29.876 1.00 30.91 184 ALA A C 1
ATOM 1399 O O . ALA A 1 184 ? -2.382 41.803 31.098 1.00 30.91 184 ALA A O 1
ATOM 1400 N N . ALA A 1 185 ? -1.384 41.204 29.144 1.00 30.84 185 ALA A N 1
ATOM 1401 C CA . ALA A 1 185 ? 0.028 41.091 29.503 1.00 30.84 185 ALA A CA 1
ATOM 1402 C C . ALA A 1 185 ? 0.421 40.112 30.619 1.00 30.84 185 ALA A C 1
ATOM 1404 O O . ALA A 1 185 ? 0.280 40.399 31.797 1.00 30.84 185 ALA A O 1
ATOM 1405 N N . ALA A 1 186 ? 1.120 39.044 30.232 1.00 34.84 186 ALA A N 1
ATOM 1406 C CA . ALA A 1 186 ? 2.427 38.733 30.808 1.00 34.84 186 ALA A CA 1
ATOM 1407 C C . ALA A 1 186 ? 3.129 37.670 29.961 1.00 34.84 186 ALA A C 1
ATOM 1409 O O . ALA A 1 186 ? 2.604 36.591 29.696 1.00 34.84 186 ALA A O 1
ATOM 1410 N N . ALA A 1 187 ? 4.342 38.011 29.543 1.00 34.94 187 ALA A N 1
ATOM 1411 C CA . ALA A 1 187 ? 5.324 37.080 29.039 1.00 34.94 187 ALA A CA 1
ATOM 1412 C C . ALA A 1 187 ? 5.645 36.032 30.113 1.00 34.94 187 ALA A C 1
ATOM 1414 O O . ALA A 1 187 ? 5.984 36.384 31.240 1.00 34.94 187 ALA A O 1
ATOM 1415 N N . ALA A 1 188 ? 5.604 34.756 29.747 1.00 33.88 188 ALA A N 1
ATOM 1416 C CA . ALA A 1 188 ? 6.275 33.710 30.500 1.00 33.88 188 ALA A CA 1
ATOM 1417 C C . ALA A 1 188 ? 6.797 32.669 29.513 1.00 33.88 188 ALA A C 1
ATOM 1419 O O . ALA A 1 188 ? 6.045 31.967 28.838 1.00 33.88 188 ALA A O 1
ATOM 1420 N N . ALA A 1 189 ? 8.120 32.648 29.407 1.00 37.53 189 ALA A N 1
ATOM 1421 C CA . ALA A 1 189 ? 8.891 31.630 28.735 1.00 37.53 189 ALA A CA 1
ATOM 1422 C C . ALA A 1 189 ? 8.533 30.252 29.305 1.00 37.53 189 ALA A C 1
ATOM 1424 O O . ALA A 1 189 ? 8.787 29.985 30.477 1.00 37.53 189 ALA A O 1
ATOM 1425 N N . PHE A 1 190 ? 7.984 29.373 28.469 1.00 33.72 190 PHE A N 1
ATOM 1426 C CA . PHE A 1 190 ? 7.980 27.945 28.751 1.00 33.72 190 PHE A CA 1
ATOM 1427 C C . PHE A 1 190 ? 9.085 27.286 27.941 1.00 33.72 190 PHE A C 1
ATOM 1429 O O . PHE A 1 190 ? 9.049 27.207 26.712 1.00 33.72 190 PHE A O 1
ATOM 1436 N N . ALA A 1 191 ? 10.101 26.885 28.697 1.00 31.45 191 ALA A N 1
ATOM 1437 C CA . ALA A 1 191 ? 11.192 26.038 28.286 1.00 31.45 191 ALA A CA 1
ATOM 1438 C C . ALA A 1 191 ? 10.662 24.774 27.597 1.00 31.45 191 ALA A C 1
ATOM 1440 O O . ALA A 1 191 ? 9.741 24.112 28.078 1.00 31.45 191 ALA A O 1
ATOM 1441 N N . ALA A 1 192 ? 11.279 24.449 26.466 1.00 35.00 192 ALA A N 1
ATOM 1442 C CA . ALA A 1 192 ? 11.152 23.153 25.833 1.00 35.00 192 ALA A CA 1
ATOM 1443 C C . ALA A 1 192 ? 11.644 22.061 26.802 1.00 35.00 192 ALA A C 1
ATOM 1445 O O . ALA A 1 192 ? 12.754 22.192 27.324 1.00 35.00 192 ALA A O 1
ATOM 1446 N N . PRO A 1 193 ? 10.887 20.975 27.031 1.00 39.91 193 PRO A N 1
ATOM 1447 C CA . PRO A 1 193 ? 11.464 19.787 27.626 1.00 39.91 193 PRO A CA 1
ATOM 1448 C C . PRO A 1 193 ? 12.325 19.097 26.564 1.00 39.91 193 PRO A C 1
ATOM 1450 O O . PRO A 1 193 ? 11.831 18.589 25.556 1.00 39.91 193 PRO A O 1
ATOM 1453 N N . SER A 1 194 ? 13.636 19.112 26.794 1.00 38.88 194 SER A N 1
ATOM 1454 C CA . SER A 1 194 ? 14.580 18.179 26.191 1.00 38.88 194 SER A CA 1
ATOM 1455 C C . SER A 1 194 ? 14.131 16.765 26.553 1.00 38.88 194 SER A C 1
ATOM 1457 O O . SER A 1 194 ? 14.313 16.336 27.687 1.00 38.88 194 SER A O 1
ATOM 1459 N N . CYS A 1 195 ? 13.493 16.060 25.619 1.00 26.58 195 CYS A N 1
ATOM 1460 C CA . CYS A 1 195 ? 13.262 14.632 25.774 1.00 26.58 195 CYS A CA 1
ATOM 1461 C C . CYS A 1 195 ? 14.525 13.908 25.316 1.00 26.58 195 CYS A C 1
ATOM 1463 O O . CYS A 1 195 ? 14.978 14.044 24.176 1.00 26.58 195 CYS A O 1
ATOM 1465 N N . GLU A 1 196 ? 15.114 13.232 26.287 1.00 33.81 196 GLU A N 1
ATOM 1466 C CA . GLU A 1 196 ? 16.352 12.493 26.215 1.00 33.81 196 GLU A CA 1
ATOM 1467 C C . GLU A 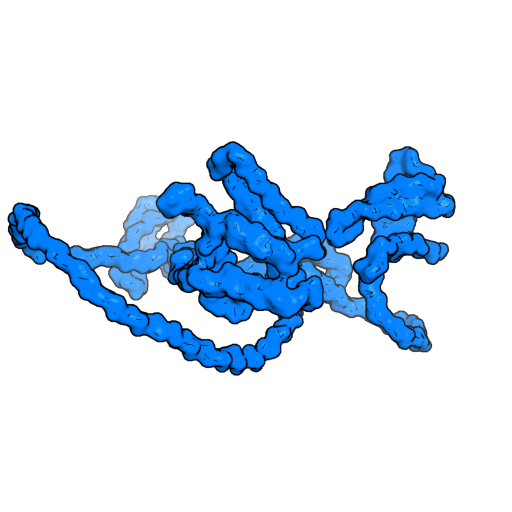1 196 ? 16.285 11.367 25.181 1.00 33.81 196 GLU A C 1
ATOM 1469 O O . GLU A 1 196 ? 15.267 10.713 24.962 1.00 33.81 196 GLU A O 1
ATOM 1474 N N . THR A 1 197 ? 17.437 11.173 24.548 1.00 36.81 197 THR A N 1
ATOM 1475 C CA . THR A 1 197 ? 17.924 9.975 23.875 1.00 36.81 197 THR A CA 1
ATOM 1476 C C . THR A 1 197 ? 17.180 8.697 24.269 1.00 36.81 197 THR A C 1
ATOM 1478 O O . THR A 1 197 ? 17.511 8.041 25.252 1.00 36.81 197 THR A O 1
ATOM 1481 N N . CYS A 1 198 ? 16.217 8.291 23.444 1.00 25.86 198 CYS A N 1
ATOM 1482 C CA . CYS A 1 198 ? 15.687 6.935 23.470 1.00 25.86 198 CYS A CA 1
ATOM 1483 C C . CYS A 1 198 ? 16.574 6.068 22.568 1.00 25.86 198 CYS A C 1
ATOM 1485 O O . CYS A 1 198 ? 16.363 5.954 21.359 1.00 25.86 198 CYS A O 1
ATOM 1487 N N . SER A 1 199 ? 17.635 5.519 23.155 1.00 43.78 199 SER A N 1
ATOM 1488 C CA . SER A 1 199 ? 18.400 4.417 22.586 1.00 43.78 199 SER A CA 1
ATOM 1489 C C . SER A 1 199 ? 17.672 3.111 22.895 1.00 43.78 199 SER A C 1
ATOM 1491 O O . SER A 1 199 ? 17.864 2.534 23.961 1.00 43.78 199 SER A O 1
ATOM 1493 N N . LEU A 1 200 ? 16.846 2.644 21.961 1.00 31.64 200 LEU A N 1
ATOM 1494 C CA . LEU A 1 200 ? 16.431 1.246 21.904 1.00 31.64 200 LEU A CA 1
ATOM 1495 C C . LEU A 1 200 ? 16.978 0.657 20.609 1.00 31.64 200 LEU A C 1
ATOM 1497 O O . LEU A 1 200 ? 16.462 0.867 19.511 1.00 31.64 200 LEU A O 1
ATOM 1501 N N . GLN A 1 201 ? 18.118 -0.008 20.767 1.00 36.12 201 GLN A N 1
ATOM 1502 C CA . GLN A 1 201 ? 18.618 -0.990 19.826 1.00 36.12 201 GLN A CA 1
ATOM 1503 C C . GLN A 1 201 ? 17.753 -2.236 19.996 1.00 36.12 201 GLN A C 1
ATOM 1505 O O . GLN A 1 201 ? 18.028 -3.060 20.859 1.00 36.12 201 GLN A O 1
ATOM 1510 N N . GLU A 1 202 ? 16.721 -2.377 19.174 1.00 36.25 202 GLU A N 1
ATOM 1511 C CA . GLU A 1 202 ? 16.122 -3.684 18.932 1.00 36.25 202 GLU A CA 1
ATOM 1512 C C . GLU A 1 202 ? 16.282 -4.018 17.457 1.00 36.25 202 GLU A C 1
ATOM 1514 O O . GLU A 1 202 ? 15.795 -3.348 16.543 1.00 36.25 202 GLU A O 1
ATOM 1519 N N . THR A 1 203 ? 17.096 -5.041 17.255 1.00 30.81 203 THR A N 1
ATOM 1520 C CA . THR A 1 203 ? 17.457 -5.662 15.997 1.00 30.81 203 THR A CA 1
ATOM 1521 C C . THR A 1 203 ? 16.194 -6.146 15.290 1.00 30.81 203 THR A C 1
ATOM 1523 O O . THR A 1 203 ? 15.658 -7.216 15.571 1.00 30.81 203 THR A O 1
ATOM 1526 N N . CYS A 1 204 ? 15.705 -5.349 14.340 1.00 30.12 204 CYS A N 1
ATOM 1527 C CA . CYS A 1 204 ? 14.644 -5.763 13.431 1.00 30.12 204 CYS A CA 1
ATOM 1528 C C . CYS A 1 204 ? 15.201 -6.838 12.492 1.00 30.12 204 CYS A C 1
ATOM 1530 O O . CYS A 1 204 ? 15.860 -6.539 11.497 1.00 30.12 204 CYS A O 1
ATOM 1532 N N . SER A 1 205 ? 14.964 -8.100 12.839 1.00 41.16 205 SER A N 1
ATOM 1533 C CA . SER A 1 205 ? 15.183 -9.224 11.937 1.00 41.16 205 SER A CA 1
ATOM 1534 C C . SER A 1 205 ? 14.015 -9.293 10.951 1.00 41.16 205 SER A C 1
ATOM 1536 O O . SER A 1 205 ? 12.852 -9.354 11.342 1.00 41.16 205 SER A O 1
ATOM 1538 N N . PHE A 1 206 ? 14.325 -9.249 9.657 1.00 40.06 206 PHE A N 1
ATOM 1539 C CA . PHE A 1 206 ? 13.377 -9.505 8.575 1.00 40.06 206 PHE A CA 1
ATOM 1540 C C . PHE A 1 206 ? 13.034 -11.000 8.584 1.00 40.06 206 PHE A C 1
ATOM 1542 O O . PHE A 1 206 ? 13.688 -11.795 7.914 1.00 40.06 206 PHE A O 1
ATOM 1549 N N . GLN A 1 207 ? 12.071 -11.413 9.408 1.00 53.91 207 GLN A N 1
ATOM 1550 C CA . GLN A 1 207 ? 11.671 -12.816 9.485 1.00 53.91 207 GLN A CA 1
ATOM 1551 C C . GLN A 1 207 ? 10.637 -13.109 8.400 1.00 53.91 207 GLN A C 1
ATOM 1553 O O . GLN A 1 207 ? 9.443 -12.880 8.577 1.00 53.91 207 GLN A O 1
ATOM 1558 N N . THR A 1 208 ? 11.094 -13.620 7.258 1.00 69.12 208 THR A N 1
ATOM 1559 C CA . THR A 1 208 ? 10.209 -14.385 6.375 1.00 69.12 208 THR A CA 1
ATOM 1560 C C . THR A 1 208 ? 9.710 -15.593 7.156 1.00 69.12 208 THR A C 1
ATOM 1562 O O . THR A 1 208 ? 10.522 -16.360 7.679 1.00 69.12 208 THR A O 1
ATOM 1565 N N . VAL A 1 209 ? 8.394 -15.746 7.267 1.00 81.12 209 VAL A N 1
ATOM 1566 C CA . VAL A 1 209 ? 7.798 -16.841 8.037 1.00 81.12 209 VAL A CA 1
ATOM 1567 C C . VAL A 1 209 ? 7.624 -18.032 7.107 1.00 81.12 209 VAL A C 1
ATOM 1569 O O . VAL A 1 209 ? 7.012 -17.912 6.046 1.00 81.12 209 VAL A O 1
ATOM 1572 N N . LEU A 1 210 ? 8.176 -19.177 7.496 1.00 88.00 210 LEU A N 1
ATOM 1573 C CA . LEU A 1 210 ? 7.967 -20.442 6.805 1.00 88.00 210 LEU A CA 1
ATOM 1574 C C . LEU A 1 210 ? 6.684 -21.089 7.339 1.00 88.00 210 LEU A C 1
ATOM 1576 O O . LEU A 1 210 ? 6.591 -21.378 8.531 1.00 88.00 210 LEU A O 1
ATOM 1580 N N . LEU A 1 211 ? 5.694 -21.300 6.477 1.00 86.44 211 LEU A N 1
ATOM 1581 C CA . LEU A 1 211 ? 4.470 -22.026 6.800 1.00 86.44 211 LEU A CA 1
ATOM 1582 C C . LEU A 1 211 ? 4.562 -23.431 6.220 1.00 86.44 211 LEU A C 1
ATOM 1584 O O . LEU A 1 211 ? 4.889 -23.587 5.048 1.00 86.44 211 LEU A O 1
ATOM 1588 N N . SER A 1 212 ? 4.217 -24.436 7.019 1.00 88.31 212 SER A N 1
ATOM 1589 C CA . SER A 1 212 ? 3.987 -25.790 6.524 1.00 88.31 212 SER A CA 1
ATOM 1590 C C . SER A 1 212 ? 2.497 -26.088 6.569 1.00 88.31 212 SER A C 1
ATOM 1592 O O . SER A 1 212 ? 1.872 -25.946 7.624 1.00 88.31 212 SER A O 1
ATOM 1594 N N . ILE A 1 213 ? 1.911 -26.453 5.431 1.00 88.00 213 ILE A N 1
ATOM 1595 C CA . ILE A 1 213 ? 0.487 -26.776 5.327 1.00 88.00 213 ILE A CA 1
ATOM 1596 C C . ILE A 1 213 ? 0.294 -28.166 4.736 1.00 88.00 213 ILE A C 1
ATOM 1598 O O . ILE A 1 213 ? 1.035 -28.583 3.849 1.00 88.00 213 ILE A O 1
ATOM 1602 N N . GLN A 1 214 ? -0.728 -28.881 5.205 1.00 86.25 214 GLN A N 1
ATOM 1603 C CA . GLN A 1 214 ? -1.108 -30.153 4.601 1.00 86.25 214 GLN A CA 1
ATOM 1604 C C . GLN A 1 214 ? -2.037 -29.925 3.414 1.00 86.25 214 GLN A C 1
ATOM 1606 O O . GLN A 1 214 ? -3.042 -29.220 3.532 1.00 86.25 214 GLN A O 1
ATOM 1611 N N . VAL A 1 215 ? -1.705 -30.540 2.282 1.00 88.81 215 VAL A N 1
ATOM 1612 C CA . VAL A 1 215 ? -2.548 -30.522 1.085 1.00 88.81 215 VAL A CA 1
ATOM 1613 C C . VAL A 1 215 ? -3.658 -31.568 1.275 1.00 88.81 215 VAL A C 1
ATOM 1615 O O . VAL A 1 215 ? -3.349 -32.750 1.441 1.00 88.81 215 VAL A O 1
ATOM 1618 N N . PRO A 1 216 ? -4.951 -31.181 1.286 1.00 84.06 216 PRO A N 1
ATOM 1619 C CA . PRO A 1 216 ? -6.049 -32.131 1.455 1.00 84.06 216 PRO A CA 1
ATOM 1620 C C . PRO A 1 216 ? -6.065 -33.203 0.356 1.00 84.06 216 PRO A C 1
ATOM 1622 O O . PRO A 1 216 ? -5.768 -32.925 -0.807 1.00 84.06 216 PRO A O 1
ATOM 1625 N N . GLN A 1 217 ? -6.469 -34.429 0.706 1.00 81.31 217 GLN A N 1
ATOM 1626 C CA . GLN A 1 217 ? -6.609 -35.512 -0.270 1.00 81.31 217 GLN A CA 1
ATOM 1627 C C . GLN A 1 217 ? -7.654 -35.147 -1.335 1.00 81.31 217 GLN A C 1
ATOM 1629 O O . GLN A 1 217 ? -8.791 -34.813 -1.009 1.00 81.31 217 GLN A O 1
ATOM 1634 N N . GLY A 1 218 ? -7.261 -35.222 -2.609 1.00 83.25 218 GLY A N 1
ATOM 1635 C CA . GLY A 1 218 ? -8.117 -34.904 -3.757 1.00 83.25 218 GLY A CA 1
ATOM 1636 C C . GLY A 1 218 ? -7.860 -33.541 -4.407 1.00 83.25 218 GLY A C 1
ATOM 1637 O O . GLY A 1 218 ? -8.498 -33.242 -5.413 1.00 83.25 218 GLY A O 1
ATOM 1638 N N . VAL A 1 219 ? -6.929 -32.732 -3.885 1.00 88.56 219 VAL A N 1
ATOM 1639 C CA . VAL A 1 219 ? -6.483 -31.499 -4.553 1.00 88.56 219 VAL A CA 1
ATOM 1640 C C . VAL A 1 219 ? -5.468 -31.847 -5.644 1.00 88.56 219 VAL A C 1
ATOM 1642 O O . VAL A 1 219 ? -4.449 -32.478 -5.368 1.00 88.56 219 VAL A O 1
ATOM 1645 N N . LEU A 1 220 ? -5.758 -31.462 -6.887 1.00 84.88 220 LEU A N 1
ATOM 1646 C CA . LEU A 1 220 ? -4.887 -31.718 -8.038 1.00 84.88 220 LEU A CA 1
ATOM 1647 C C . LEU A 1 220 ? -3.876 -30.573 -8.242 1.00 84.88 220 LEU A C 1
ATOM 1649 O O . LEU A 1 220 ? -4.152 -29.434 -7.851 1.00 84.88 220 LEU A O 1
ATOM 1653 N N . PRO A 1 221 ? -2.728 -30.830 -8.895 1.00 86.81 221 PRO A N 1
ATOM 1654 C CA . PRO A 1 221 ? -1.845 -29.766 -9.356 1.00 86.81 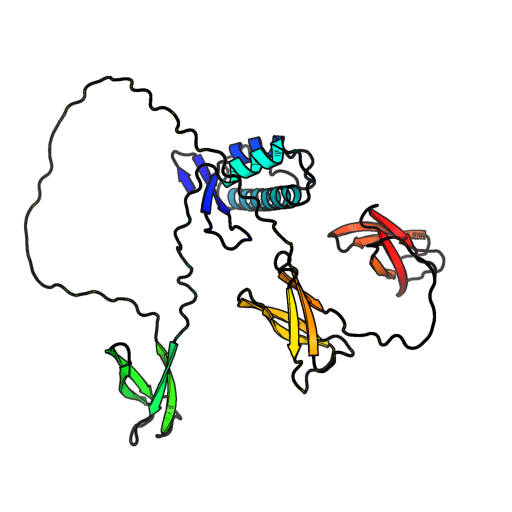221 PRO A CA 1
ATOM 1655 C C . PRO A 1 221 ? -2.583 -28.712 -10.185 1.00 86.81 221 PRO A C 1
ATOM 1657 O O . PRO A 1 221 ? -3.466 -29.035 -10.980 1.00 86.81 221 PRO A O 1
ATOM 1660 N N . GLY A 1 222 ? -2.236 -27.443 -9.987 1.00 85.75 222 GLY A N 1
ATOM 1661 C CA . GLY A 1 222 ? -2.903 -26.309 -10.627 1.00 85.75 222 GLY A CA 1
ATOM 1662 C C . GLY A 1 222 ? -4.175 -25.830 -9.914 1.00 85.75 222 GLY A C 1
ATOM 1663 O O . GLY A 1 222 ? -4.704 -24.775 -10.264 1.00 85.75 222 GLY A O 1
ATOM 1664 N N . GLN A 1 223 ? -4.665 -26.547 -8.898 1.00 85.56 223 GLN A N 1
ATOM 1665 C CA . GLN A 1 223 ? -5.827 -26.127 -8.117 1.00 85.56 223 GLN A CA 1
ATOM 1666 C C . GLN A 1 223 ? -5.452 -25.039 -7.097 1.00 85.56 223 GLN A C 1
ATOM 1668 O O . GLN A 1 223 ? -4.349 -25.023 -6.549 1.00 85.56 223 GLN A O 1
ATOM 1673 N N . LEU A 1 224 ? -6.378 -24.109 -6.843 1.00 85.81 224 LEU A N 1
ATOM 1674 C CA . LEU A 1 224 ? -6.200 -23.048 -5.852 1.00 85.81 224 LEU A CA 1
ATOM 1675 C C . LEU A 1 224 ? -6.490 -23.576 -4.445 1.00 85.81 224 LEU A C 1
ATOM 1677 O O . LEU A 1 224 ? -7.569 -24.109 -4.186 1.00 85.81 224 LEU A O 1
ATOM 1681 N N . LEU A 1 225 ? -5.543 -23.373 -3.534 1.00 88.31 225 LEU A N 1
ATOM 1682 C CA . LEU A 1 225 ? -5.652 -23.707 -2.120 1.00 88.31 225 LEU A CA 1
ATOM 1683 C C . LEU A 1 225 ? -5.692 -22.418 -1.291 1.00 88.31 225 LEU A C 1
ATOM 1685 O O . LEU A 1 225 ? -4.797 -21.580 -1.398 1.00 88.31 225 LEU A O 1
ATOM 1689 N N . GLY A 1 226 ? -6.738 -22.251 -0.479 1.00 89.69 226 GLY A N 1
ATOM 1690 C CA . GLY A 1 226 ? -6.859 -21.139 0.464 1.00 89.69 226 GLY A CA 1
ATOM 1691 C C . GLY A 1 226 ? -6.042 -21.410 1.723 1.00 89.69 226 GLY A C 1
ATOM 1692 O O . GLY A 1 226 ? -6.289 -22.385 2.429 1.00 89.69 226 GLY A O 1
ATOM 1693 N N . VAL A 1 227 ? -5.066 -20.552 2.002 1.00 88.19 227 VAL A N 1
ATOM 1694 C CA . VAL A 1 227 ? -4.148 -20.680 3.134 1.00 88.19 227 VAL A CA 1
ATOM 1695 C C . VAL A 1 227 ? -4.358 -19.511 4.075 1.00 88.19 227 VAL A C 1
ATOM 1697 O O . VAL A 1 227 ? -4.205 -18.351 3.687 1.00 88.19 227 VAL A O 1
ATOM 1700 N N . LYS A 1 228 ? -4.690 -19.815 5.331 1.00 85.50 228 LYS A N 1
ATOM 1701 C CA . LYS A 1 228 ? -4.804 -18.802 6.375 1.00 85.50 228 LYS A CA 1
ATOM 1702 C C . LYS A 1 228 ? -3.418 -18.459 6.908 1.00 85.50 228 LYS A C 1
ATOM 1704 O O . LYS A 1 228 ? -2.770 -19.285 7.547 1.00 85.50 228 LYS A O 1
ATOM 1709 N N . VAL A 1 229 ? -2.966 -17.246 6.626 1.00 90.31 229 VAL A N 1
ATOM 1710 C CA . VAL A 1 229 ? -1.680 -16.719 7.095 1.00 90.31 229 VAL A CA 1
ATOM 1711 C C . VAL A 1 229 ? -1.805 -16.163 8.522 1.00 90.31 229 VAL A C 1
ATOM 1713 O O . VAL A 1 229 ? -2.909 -15.827 8.961 1.00 90.31 229 VAL A O 1
ATOM 1716 N N . PRO A 1 230 ? -0.700 -16.079 9.291 1.00 73.06 230 PRO A N 1
ATOM 1717 C CA . PRO A 1 230 ? -0.721 -15.659 10.700 1.00 73.06 230 PRO A CA 1
ATOM 1718 C C . PRO A 1 230 ? -1.237 -14.231 10.931 1.00 73.06 230 PRO A C 1
ATOM 1720 O O . PRO A 1 230 ? -1.616 -13.893 12.047 1.00 73.06 230 PRO A O 1
ATOM 1723 N N . ASP A 1 231 ? -1.301 -13.404 9.889 1.00 74.69 231 ASP A N 1
ATOM 1724 C CA . ASP A 1 231 ? -1.921 -12.076 9.943 1.00 74.69 231 ASP A CA 1
ATOM 1725 C C . ASP A 1 231 ? -3.465 -12.107 9.855 1.00 74.69 231 ASP A C 1
ATOM 1727 O O . ASP A 1 231 ? -4.112 -11.060 9.867 1.00 74.69 231 ASP A O 1
ATOM 1731 N N . GLY A 1 232 ? -4.059 -13.304 9.764 1.00 80.12 232 GLY A N 1
ATOM 1732 C CA . GLY A 1 232 ? -5.499 -13.532 9.689 1.00 80.12 232 GLY A CA 1
ATOM 1733 C C . GLY A 1 232 ? -6.091 -13.459 8.280 1.00 80.12 232 GLY A C 1
ATOM 1734 O O . GLY A 1 232 ? -7.285 -13.727 8.135 1.00 80.12 232 GLY A O 1
ATOM 1735 N N . ARG A 1 233 ? -5.299 -13.131 7.250 1.00 79.69 233 ARG A N 1
ATOM 1736 C CA . ARG A 1 233 ? -5.747 -13.139 5.851 1.00 79.69 233 ARG A CA 1
ATOM 1737 C C . ARG A 1 233 ? -5.831 -14.567 5.310 1.00 79.69 233 ARG A C 1
ATOM 1739 O O . ARG A 1 233 ? -5.126 -15.470 5.755 1.00 79.69 233 ARG A O 1
ATOM 1746 N N . GLU A 1 234 ? -6.686 -14.762 4.315 1.00 87.81 234 GLU A N 1
ATOM 1747 C CA . GLU A 1 234 ? -6.698 -15.971 3.493 1.00 87.81 234 GLU A CA 1
ATOM 1748 C C . GLU A 1 234 ? -6.084 -15.628 2.139 1.00 87.81 234 GLU A C 1
ATOM 1750 O O . GLU A 1 234 ? -6.563 -14.739 1.434 1.00 87.81 234 GLU A O 1
ATOM 1755 N N . LEU A 1 235 ? -4.986 -16.298 1.800 1.00 85.56 235 LEU A N 1
ATOM 1756 C CA . LEU A 1 235 ? -4.290 -16.133 0.531 1.00 85.56 235 LEU A CA 1
ATOM 1757 C C . LEU A 1 235 ? -4.441 -17.409 -0.291 1.00 85.56 235 LEU A C 1
ATOM 1759 O O . LEU A 1 235 ? -4.312 -18.514 0.230 1.00 85.56 235 LEU A O 1
ATOM 1763 N N . THR A 1 236 ? -4.716 -17.263 -1.583 1.00 89.94 236 THR A N 1
ATOM 1764 C CA . THR A 1 236 ? -4.818 -18.395 -2.507 1.00 89.94 236 THR A CA 1
ATOM 1765 C C . THR A 1 236 ? -3.463 -18.691 -3.130 1.00 89.94 236 THR A C 1
ATOM 1767 O O . THR A 1 236 ? -2.874 -17.810 -3.758 1.00 89.94 236 THR A O 1
ATOM 1770 N N . VAL A 1 237 ? -2.997 -19.930 -3.007 1.00 88.81 237 VAL A N 1
ATOM 1771 C CA . VAL A 1 237 ? -1.793 -20.429 -3.682 1.00 88.81 237 VAL A CA 1
ATOM 1772 C C . VAL A 1 237 ? -2.180 -21.509 -4.689 1.00 88.81 237 VAL A C 1
ATOM 1774 O O . VAL A 1 237 ? -3.075 -22.312 -4.432 1.00 88.81 237 VAL A O 1
ATOM 1777 N N . VAL A 1 238 ? -1.534 -21.515 -5.853 1.00 89.38 238 VAL A N 1
ATOM 1778 C CA . VAL A 1 238 ? -1.681 -22.599 -6.832 1.00 89.38 238 VAL A CA 1
ATOM 1779 C C . VAL A 1 238 ? -0.827 -23.771 -6.361 1.00 89.38 238 VAL A C 1
ATOM 1781 O O . VAL A 1 238 ? 0.368 -23.596 -6.126 1.00 89.38 238 VAL A O 1
ATOM 1784 N N . VAL A 1 239 ? -1.422 -24.955 -6.219 1.00 91.00 239 VAL A N 1
ATOM 1785 C CA . VAL A 1 239 ? -0.679 -26.166 -5.849 1.00 91.00 239 VAL A CA 1
ATOM 1786 C C . VAL A 1 239 ? 0.265 -26.545 -7.000 1.00 91.00 239 VAL A C 1
ATOM 1788 O O . VAL A 1 239 ? -0.222 -26.783 -8.108 1.00 91.00 239 VAL A O 1
ATOM 1791 N N . PRO A 1 240 ? 1.594 -26.588 -6.787 1.00 84.75 240 PRO A N 1
ATOM 1792 C CA . PRO A 1 240 ? 2.535 -26.940 -7.846 1.00 84.75 240 PRO A CA 1
ATOM 1793 C C . PRO A 1 240 ? 2.420 -28.421 -8.240 1.00 84.75 240 PRO A C 1
ATOM 1795 O O . PRO A 1 240 ? 2.014 -29.269 -7.440 1.00 84.75 240 PRO A O 1
ATOM 1798 N N . GLU A 1 241 ? 2.794 -28.746 -9.480 1.00 82.75 241 GLU A N 1
ATOM 1799 C CA . GLU A 1 241 ? 2.948 -30.140 -9.913 1.00 82.75 241 GLU A CA 1
ATOM 1800 C C . GLU A 1 241 ? 4.006 -30.847 -9.059 1.00 82.75 241 GLU A C 1
ATOM 1802 O O . GLU A 1 241 ? 5.090 -30.318 -8.829 1.00 82.75 241 GLU A O 1
ATOM 1807 N N . GLY A 1 242 ? 3.666 -32.032 -8.544 1.00 79.75 242 GLY A N 1
ATOM 1808 C CA . GLY A 1 242 ? 4.543 -32.792 -7.648 1.00 79.75 242 GLY A CA 1
ATOM 1809 C C . GLY A 1 242 ? 4.485 -32.385 -6.171 1.00 79.75 242 GLY A C 1
ATOM 1810 O O . GLY A 1 242 ? 5.287 -32.892 -5.388 1.00 79.75 242 GLY A O 1
ATOM 1811 N N . ALA A 1 243 ? 3.549 -31.519 -5.757 1.00 78.75 243 ALA A N 1
ATOM 1812 C CA . ALA A 1 243 ? 3.336 -31.228 -4.340 1.00 78.75 243 ALA A CA 1
ATOM 1813 C C . ALA A 1 243 ? 3.004 -32.515 -3.559 1.00 78.75 243 ALA A C 1
ATOM 1815 O O . ALA A 1 243 ? 2.056 -33.232 -3.882 1.00 78.75 243 ALA A O 1
ATOM 1816 N N . GLY A 1 244 ? 3.805 -32.809 -2.534 1.00 82.19 244 GLY A N 1
ATOM 1817 C CA . GLY A 1 244 ? 3.554 -33.909 -1.607 1.00 82.19 244 GLY A CA 1
ATOM 1818 C C . GLY A 1 244 ? 2.376 -33.628 -0.658 1.00 82.19 244 GLY A C 1
ATOM 1819 O O . GLY A 1 244 ? 1.668 -32.632 -0.807 1.00 82.19 244 GLY A O 1
ATOM 1820 N N . PRO A 1 245 ? 2.170 -34.478 0.366 1.00 83.56 245 PRO A N 1
ATOM 1821 C CA . PRO A 1 245 ? 1.133 -34.257 1.379 1.00 83.56 245 PRO A CA 1
ATOM 1822 C C . PRO A 1 245 ? 1.373 -32.994 2.225 1.00 83.56 245 PRO A C 1
ATOM 1824 O O . PRO A 1 245 ? 0.445 -32.492 2.856 1.00 83.56 245 PRO A O 1
ATOM 1827 N N . GLU A 1 246 ? 2.600 -32.473 2.230 1.00 86.81 246 GLU A N 1
ATOM 1828 C CA . GLU A 1 246 ? 3.018 -31.281 2.960 1.00 86.81 246 GLU A CA 1
ATOM 1829 C C . GLU A 1 246 ? 3.642 -30.270 1.985 1.00 86.81 246 GLU A C 1
ATOM 1831 O O . GLU A 1 246 ? 4.541 -30.608 1.213 1.00 86.81 246 GLU A O 1
ATOM 1836 N N . LEU A 1 247 ? 3.147 -29.032 2.009 1.00 87.06 247 LEU A N 1
ATOM 1837 C CA . LEU A 1 247 ? 3.607 -27.926 1.175 1.00 87.06 247 LEU A CA 1
ATOM 1838 C C . LEU A 1 247 ? 4.202 -26.837 2.069 1.00 87.06 247 LEU A C 1
ATOM 1840 O O . LEU A 1 247 ? 3.517 -26.292 2.938 1.00 87.06 247 LEU A O 1
ATOM 1844 N N . GLN A 1 248 ? 5.471 -26.504 1.834 1.00 90.06 248 GLN A N 1
ATOM 1845 C CA . GLN A 1 248 ? 6.135 -25.396 2.512 1.00 90.06 248 GLN A CA 1
ATOM 1846 C C . GLN A 1 248 ? 5.962 -24.106 1.714 1.00 90.06 248 GLN A C 1
ATOM 1848 O O . GLN A 1 248 ? 6.201 -24.055 0.508 1.00 90.06 248 GLN A O 1
ATOM 1853 N N . LEU A 1 249 ? 5.545 -23.046 2.392 1.00 90.06 249 LEU A N 1
ATOM 1854 C CA . LEU A 1 249 ? 5.287 -21.737 1.813 1.00 90.06 249 LEU A CA 1
ATOM 1855 C C . LEU A 1 249 ? 6.092 -20.684 2.568 1.00 90.06 249 LEU A C 1
ATOM 1857 O O . LEU A 1 249 ? 6.042 -20.611 3.794 1.00 90.06 249 LEU A O 1
ATOM 1861 N N . GLN A 1 250 ? 6.801 -19.831 1.843 1.00 89.44 250 GLN A N 1
ATOM 1862 C CA . GLN A 1 250 ? 7.413 -18.635 2.396 1.00 89.44 250 GLN A CA 1
ATOM 1863 C C . GLN A 1 250 ? 6.401 -17.496 2.344 1.00 89.44 250 GLN A C 1
ATOM 1865 O O . GLN A 1 250 ? 5.966 -17.089 1.266 1.00 89.44 250 GLN A O 1
ATOM 1870 N N . PHE A 1 251 ? 6.028 -16.978 3.509 1.00 89.25 251 PHE A N 1
ATOM 1871 C CA . PHE A 1 251 ? 5.186 -15.799 3.606 1.00 89.25 251 PHE A CA 1
ATOM 1872 C C . PHE A 1 251 ? 6.042 -14.541 3.725 1.00 89.25 251 PHE A C 1
ATOM 1874 O O . PHE A 1 251 ? 6.807 -14.378 4.682 1.00 89.25 251 PHE A O 1
ATOM 1881 N N . ASP A 1 252 ? 5.877 -13.648 2.751 1.00 83.25 252 ASP A N 1
ATOM 1882 C CA . ASP A 1 252 ? 6.383 -12.284 2.823 1.00 83.25 252 ASP A CA 1
ATOM 1883 C C . ASP A 1 252 ? 5.256 -11.363 3.333 1.00 83.25 252 ASP A C 1
ATOM 1885 O O . ASP A 1 252 ? 4.315 -11.068 2.585 1.00 83.25 252 ASP A O 1
ATOM 1889 N N . PRO A 1 253 ? 5.319 -10.885 4.593 1.00 77.81 253 PRO A N 1
ATOM 1890 C CA . PRO A 1 253 ? 4.286 -10.020 5.157 1.00 77.81 253 PRO A CA 1
ATOM 1891 C C . PRO A 1 253 ? 4.227 -8.640 4.494 1.00 77.81 253 PRO A C 1
ATOM 1893 O O . PRO A 1 253 ? 3.176 -7.996 4.527 1.00 77.81 253 PRO A O 1
ATOM 1896 N N . VAL A 1 254 ? 5.327 -8.186 3.885 1.00 72.81 254 VAL A N 1
ATOM 1897 C CA . VAL A 1 254 ? 5.429 -6.882 3.222 1.00 72.81 254 VAL A CA 1
ATOM 1898 C C . VAL A 1 254 ? 4.774 -6.941 1.847 1.00 72.81 254 VAL A C 1
ATOM 1900 O O . VAL A 1 254 ? 3.991 -6.055 1.502 1.00 72.81 254 VAL A O 1
ATOM 1903 N N . ALA A 1 255 ? 5.062 -7.993 1.080 1.00 73.44 255 ALA A N 1
ATOM 1904 C CA . ALA A 1 255 ? 4.450 -8.209 -0.228 1.00 73.44 255 ALA A CA 1
ATOM 1905 C C . ALA A 1 255 ? 3.022 -8.777 -0.129 1.00 73.44 255 ALA A C 1
ATOM 1907 O O . ALA A 1 255 ? 2.221 -8.596 -1.046 1.00 73.44 255 ALA A O 1
ATOM 1908 N N . GLY A 1 256 ? 2.677 -9.432 0.986 1.00 80.94 256 GLY A N 1
ATOM 1909 C CA . GLY A 1 256 ? 1.409 -10.145 1.138 1.00 80.94 256 GLY A CA 1
ATOM 1910 C C . GLY A 1 256 ? 1.306 -11.350 0.201 1.00 80.94 256 GLY A C 1
ATOM 1911 O O . GLY A 1 256 ? 0.209 -11.682 -0.243 1.00 80.94 256 GLY A O 1
ATOM 1912 N N . THR A 1 257 ? 2.441 -11.970 -0.128 1.00 83.94 257 THR A N 1
ATOM 1913 C CA . THR A 1 257 ? 2.545 -13.075 -1.089 1.00 83.94 257 THR A CA 1
ATOM 1914 C C . THR A 1 257 ? 3.022 -14.356 -0.414 1.00 83.94 257 THR A C 1
ATOM 1916 O O . THR A 1 257 ? 3.834 -14.322 0.512 1.00 83.94 257 THR A O 1
ATOM 1919 N N . LEU A 1 258 ? 2.522 -15.490 -0.910 1.00 84.56 258 LEU A N 1
ATOM 1920 C CA . LEU A 1 258 ? 2.987 -16.829 -0.555 1.00 84.56 258 LEU A CA 1
ATOM 1921 C C . LEU A 1 258 ? 3.826 -17.378 -1.705 1.00 84.56 258 LEU A C 1
ATOM 1923 O O . LEU A 1 258 ? 3.305 -17.588 -2.800 1.00 84.56 258 LEU A O 1
ATOM 1927 N N . THR A 1 259 ? 5.104 -17.626 -1.448 1.00 86.81 259 THR A N 1
ATOM 1928 C CA . THR A 1 259 ? 5.998 -18.275 -2.408 1.00 86.81 259 THR A CA 1
ATOM 1929 C C . THR A 1 259 ? 6.136 -19.742 -2.013 1.00 86.81 259 THR A C 1
ATOM 1931 O O . THR A 1 259 ? 6.644 -20.012 -0.924 1.00 86.81 259 THR A O 1
ATOM 1934 N N . PRO A 1 260 ? 5.684 -20.709 -2.829 1.00 83.56 260 PRO A N 1
ATOM 1935 C CA . PRO A 1 260 ? 5.916 -22.112 -2.530 1.00 83.56 260 PRO A CA 1
ATOM 1936 C C . PRO A 1 260 ? 7.415 -22.404 -2.571 1.00 83.56 260 PRO A C 1
ATOM 1938 O O . PRO A 1 260 ? 8.088 -22.163 -3.570 1.00 83.56 260 PRO A O 1
ATOM 1941 N N . LEU A 1 261 ? 7.934 -22.912 -1.459 1.00 79.31 261 LEU A N 1
ATOM 1942 C CA . LEU A 1 261 ? 9.259 -23.500 -1.392 1.00 79.31 261 LEU A CA 1
ATOM 1943 C C . LEU A 1 261 ? 9.077 -24.941 -1.833 1.00 79.31 261 LEU A C 1
ATOM 1945 O O . LEU A 1 261 ? 8.641 -25.780 -1.046 1.00 79.31 261 LEU A O 1
ATOM 1949 N N . SER A 1 262 ? 9.317 -25.204 -3.116 1.00 61.59 262 SER A N 1
ATOM 1950 C CA . SER A 1 262 ? 9.275 -26.555 -3.667 1.00 61.59 262 SER A CA 1
ATOM 1951 C C . SER A 1 262 ? 10.154 -27.460 -2.809 1.00 61.59 262 SER A C 1
ATOM 1953 O O . SER A 1 262 ? 11.382 -27.366 -2.825 1.00 61.59 262 SER A O 1
ATOM 1955 N N . ALA A 1 263 ? 9.506 -28.294 -1.997 1.00 45.44 263 ALA A N 1
ATOM 1956 C CA . ALA A 1 263 ? 10.186 -29.292 -1.207 1.00 45.44 263 ALA A CA 1
ATOM 1957 C C . ALA A 1 263 ? 10.798 -30.293 -2.192 1.00 45.44 263 ALA A C 1
ATOM 1959 O O . ALA A 1 263 ? 10.085 -30.893 -2.988 1.00 45.44 263 ALA A O 1
ATOM 1960 N N . TRP A 1 264 ? 12.118 -30.425 -2.112 1.00 41.97 264 TRP A N 1
ATOM 1961 C CA . TRP A 1 264 ? 12.924 -31.558 -2.554 1.00 41.97 264 TRP A CA 1
ATOM 1962 C C . TRP A 1 264 ? 12.795 -31.978 -4.041 1.00 41.97 264 TRP A C 1
ATOM 1964 O O . TRP A 1 264 ? 12.171 -32.968 -4.412 1.00 41.97 264 TRP A O 1
ATOM 1974 N N . GLU A 1 265 ? 13.548 -31.313 -4.917 1.00 40.62 265 GLU A N 1
ATOM 1975 C CA . GLU A 1 265 ? 14.181 -32.059 -6.009 1.00 40.62 265 GLU A CA 1
ATOM 1976 C C . GLU A 1 265 ? 15.180 -33.016 -5.359 1.00 40.62 265 GLU A C 1
ATOM 1978 O O . GLU A 1 265 ? 16.195 -32.591 -4.815 1.00 40.62 265 GLU A O 1
ATOM 1983 N N . SER A 1 266 ? 14.848 -34.305 -5.338 1.00 39.09 266 SER A N 1
ATOM 1984 C CA . SER A 1 266 ? 15.754 -35.379 -4.943 1.00 39.09 266 SER A CA 1
ATOM 1985 C C . SER A 1 266 ? 16.965 -35.382 -5.890 1.00 39.09 266 SER A C 1
ATOM 1987 O O . SER A 1 266 ? 16.814 -35.807 -7.038 1.00 39.09 266 SER A O 1
ATOM 1989 N N . PRO A 1 267 ? 18.175 -34.953 -5.476 1.00 42.69 267 PRO A N 1
ATOM 1990 C CA . PRO A 1 267 ? 19.323 -34.924 -6.367 1.00 42.69 267 PRO A CA 1
ATOM 1991 C C . PRO A 1 267 ? 20.025 -36.282 -6.296 1.00 42.69 267 PRO A C 1
ATOM 1993 O O . PRO A 1 267 ? 20.979 -36.478 -5.544 1.00 42.69 267 PRO A O 1
ATOM 1996 N N . ALA A 1 268 ? 19.540 -37.256 -7.064 1.00 39.34 268 ALA A N 1
ATOM 1997 C CA . ALA A 1 268 ? 20.315 -38.459 -7.335 1.00 39.34 268 ALA A CA 1
ATOM 1998 C C . ALA A 1 268 ? 21.196 -38.222 -8.571 1.00 39.34 268 ALA A C 1
ATOM 2000 O O . ALA A 1 268 ? 20.695 -38.226 -9.692 1.00 39.34 268 ALA A O 1
ATOM 2001 N N . SER A 1 269 ? 22.509 -38.111 -8.316 1.00 41.88 269 SER A N 1
ATOM 2002 C CA . SER A 1 269 ? 23.650 -38.324 -9.235 1.00 41.88 269 SER A CA 1
ATOM 2003 C C . SER A 1 269 ? 24.442 -37.081 -9.718 1.00 41.88 269 SER A C 1
ATOM 2005 O O . SER A 1 269 ? 24.185 -36.559 -10.792 1.00 41.88 269 SER A O 1
ATOM 2007 N N . VAL A 1 270 ? 25.516 -36.783 -8.949 1.00 46.12 270 VAL A N 1
ATOM 2008 C CA . VAL A 1 270 ? 26.918 -36.389 -9.318 1.00 46.12 270 VAL A CA 1
ATOM 2009 C C . VAL A 1 270 ? 27.252 -35.046 -10.023 1.00 46.12 270 VAL A C 1
ATOM 2011 O O . VAL A 1 270 ? 26.493 -34.576 -10.854 1.00 46.12 270 VAL A O 1
ATOM 2014 N N . PRO A 1 271 ? 28.484 -34.494 -9.841 1.00 50.88 271 PRO A N 1
ATOM 2015 C CA . PRO A 1 271 ? 29.141 -34.127 -8.584 1.00 50.88 271 PRO A CA 1
ATOM 2016 C C . PRO A 1 271 ? 29.707 -32.680 -8.587 1.00 50.88 271 PRO A C 1
ATOM 2018 O O . PRO A 1 271 ? 29.780 -31.987 -9.595 1.00 50.88 271 PRO A O 1
ATOM 2021 N N . ALA A 1 272 ? 30.147 -32.272 -7.398 1.00 50.44 272 ALA A N 1
ATOM 2022 C CA . ALA A 1 272 ? 30.868 -31.057 -7.023 1.00 50.44 272 ALA A CA 1
ATOM 2023 C C . ALA A 1 272 ? 31.837 -30.432 -8.053 1.00 50.44 272 ALA A C 1
ATOM 2025 O O . ALA A 1 272 ? 32.834 -31.054 -8.414 1.00 50.44 272 ALA A O 1
ATOM 2026 N N . ALA A 1 273 ? 31.642 -29.138 -8.349 1.00 40.44 273 ALA A N 1
ATOM 2027 C CA . ALA A 1 273 ? 32.712 -28.136 -8.470 1.00 40.44 273 ALA A CA 1
ATOM 2028 C C . ALA A 1 273 ? 32.150 -26.697 -8.564 1.00 40.44 273 ALA A C 1
ATOM 2030 O O . ALA A 1 273 ? 31.203 -26.456 -9.300 1.00 40.44 273 ALA A O 1
ATOM 2031 N N . ALA A 1 274 ? 32.828 -25.766 -7.875 1.00 41.62 274 ALA A N 1
ATOM 2032 C CA . ALA A 1 274 ? 32.727 -24.293 -7.920 1.00 41.62 274 ALA A CA 1
ATOM 2033 C C . ALA A 1 274 ? 31.453 -23.670 -7.298 1.00 41.62 274 ALA A C 1
ATOM 2035 O O . ALA A 1 274 ? 30.365 -23.754 -7.842 1.00 41.62 274 ALA A O 1
ATOM 2036 N N . ALA A 1 275 ? 31.468 -23.132 -6.075 1.00 38.50 275 ALA A N 1
ATOM 2037 C CA . ALA A 1 275 ? 32.174 -21.935 -5.596 1.00 38.50 275 ALA A CA 1
ATOM 2038 C C . ALA A 1 275 ? 31.785 -20.629 -6.324 1.00 38.50 275 ALA A C 1
ATOM 2040 O O . ALA A 1 275 ? 32.307 -20.335 -7.392 1.00 38.50 275 ALA A O 1
ATOM 2041 N N . GLY A 1 276 ? 30.987 -19.798 -5.638 1.00 37.72 276 GLY A N 1
ATOM 2042 C CA . GLY A 1 276 ? 31.064 -18.335 -5.724 1.00 37.72 276 GLY A CA 1
ATOM 2043 C C . GLY A 1 276 ? 29.913 -17.616 -6.436 1.00 37.72 276 GLY A C 1
ATOM 2044 O O . GLY A 1 276 ? 29.611 -17.904 -7.582 1.00 37.72 276 GLY A O 1
ATOM 2045 N N . ALA A 1 277 ? 29.391 -16.590 -5.754 1.00 37.44 277 ALA A N 1
ATOM 2046 C CA . ALA A 1 277 ? 28.430 -15.567 -6.185 1.00 37.44 277 ALA A CA 1
ATOM 2047 C C . ALA A 1 277 ? 26.935 -15.942 -6.135 1.00 37.44 277 ALA A C 1
ATOM 2049 O O . ALA A 1 277 ? 26.411 -16.715 -6.927 1.00 37.44 277 ALA A O 1
ATOM 2050 N N . SER A 1 278 ? 26.233 -15.309 -5.191 1.00 39.91 278 SER A N 1
ATOM 2051 C CA . SER A 1 278 ? 24.776 -15.181 -5.144 1.00 39.91 278 SER A CA 1
ATOM 2052 C C . SER A 1 278 ? 24.291 -14.404 -6.370 1.00 39.91 278 SER A C 1
ATOM 2054 O O . SER A 1 278 ? 24.172 -13.178 -6.351 1.00 39.91 278 SER A O 1
ATOM 2056 N N . ASP A 1 279 ? 24.076 -15.133 -7.452 1.00 49.75 279 ASP A N 1
ATOM 2057 C CA . ASP A 1 279 ? 23.594 -14.623 -8.720 1.00 49.75 279 ASP A CA 1
ATOM 2058 C C . ASP A 1 279 ? 22.064 -14.531 -8.637 1.00 49.75 279 ASP A C 1
ATOM 2060 O O . ASP A 1 279 ? 21.357 -15.508 -8.866 1.00 49.75 279 ASP A O 1
ATOM 2064 N N . GLN A 1 280 ? 21.529 -13.370 -8.237 1.00 61.84 280 GLN A N 1
ATOM 2065 C CA . GLN A 1 280 ? 20.078 -13.108 -8.258 1.00 61.84 280 GLN A CA 1
ATOM 2066 C C . GLN A 1 280 ? 19.561 -12.901 -9.694 1.00 61.84 280 GLN A C 1
ATOM 2068 O O . GLN A 1 280 ? 18.661 -12.093 -9.921 1.00 61.84 280 GLN A O 1
ATOM 2073 N N . SER A 1 281 ? 20.153 -13.568 -10.686 1.00 70.25 281 SER A N 1
ATOM 2074 C CA . SER A 1 281 ? 19.644 -13.509 -12.044 1.00 70.25 281 SER A CA 1
ATOM 2075 C C . SER A 1 281 ? 18.428 -14.407 -12.203 1.00 70.25 281 SER A C 1
ATOM 2077 O O . SER A 1 281 ? 18.387 -15.550 -11.753 1.00 70.25 281 SER A O 1
ATOM 2079 N N . VAL A 1 282 ? 17.407 -13.860 -12.850 1.00 81.19 282 VAL A N 1
ATOM 2080 C CA . VAL A 1 282 ? 16.172 -14.579 -13.158 1.00 81.19 282 VAL A CA 1
ATOM 2081 C C . VAL A 1 282 ? 16.210 -14.936 -14.634 1.00 81.19 282 VAL A C 1
ATOM 2083 O O . VAL A 1 282 ? 16.498 -14.081 -15.470 1.00 81.19 282 VAL A O 1
ATOM 2086 N N . VAL A 1 283 ? 15.928 -16.190 -14.974 1.00 85.31 283 VAL A N 1
ATOM 2087 C CA . VAL A 1 283 ? 15.793 -16.614 -16.372 1.00 85.31 283 VAL A CA 1
ATOM 2088 C C . VAL A 1 283 ? 14.337 -16.430 -16.797 1.00 85.31 283 VAL A C 1
ATOM 2090 O O . VAL A 1 283 ? 13.431 -16.970 -16.168 1.00 85.31 283 VAL A O 1
ATOM 2093 N N . LEU A 1 284 ? 14.105 -15.657 -17.857 1.00 84.69 284 LEU A N 1
ATOM 2094 C CA . LEU A 1 284 ? 12.793 -15.445 -18.460 1.00 84.69 284 LEU A CA 1
ATOM 2095 C C . LEU A 1 284 ? 12.689 -16.211 -19.776 1.00 84.69 284 LEU A C 1
ATOM 2097 O O . LEU A 1 284 ? 13.589 -16.144 -20.611 1.00 84.69 284 LEU A O 1
ATOM 2101 N N . SER A 1 285 ? 11.557 -16.883 -19.977 1.00 88.00 285 SER A N 1
ATOM 2102 C CA . SER A 1 285 ? 11.172 -17.469 -21.262 1.00 88.00 285 SER A CA 1
ATOM 2103 C C . SER A 1 285 ? 10.271 -16.493 -22.008 1.00 88.00 285 SER A C 1
ATOM 2105 O O . SER A 1 285 ? 9.183 -16.164 -21.535 1.00 88.00 285 SER A O 1
ATOM 2107 N N . ILE A 1 286 ? 10.736 -15.995 -23.154 1.00 86.38 286 ILE A N 1
ATOM 2108 C CA . ILE A 1 286 ? 10.013 -15.022 -23.977 1.00 86.38 286 ILE A CA 1
ATOM 2109 C C . ILE A 1 286 ? 9.617 -15.698 -25.282 1.00 86.38 286 ILE A C 1
ATOM 2111 O O . ILE A 1 286 ? 10.473 -16.193 -26.014 1.00 86.38 286 ILE A O 1
ATOM 2115 N N . GLN A 1 287 ? 8.321 -15.685 -25.590 1.00 83.62 287 GLN A N 1
ATOM 2116 C CA . GLN A 1 287 ? 7.801 -16.167 -26.865 1.00 83.62 287 GLN A CA 1
ATOM 2117 C C . GLN A 1 287 ? 7.817 -15.041 -27.903 1.00 83.62 287 GLN A C 1
ATOM 2119 O O . GLN A 1 287 ? 7.313 -13.948 -27.643 1.00 83.62 287 GLN A O 1
ATOM 2124 N N . VAL A 1 288 ? 8.373 -15.309 -29.087 1.00 89.88 288 VAL A N 1
ATOM 2125 C CA . VAL A 1 288 ? 8.386 -14.346 -30.195 1.00 89.88 288 VAL A CA 1
ATOM 2126 C C . VAL A 1 288 ? 6.969 -14.222 -30.780 1.00 89.88 288 VAL A C 1
ATOM 2128 O O . VAL A 1 288 ? 6.444 -15.211 -31.302 1.00 89.88 288 VAL A O 1
ATOM 2131 N N . PRO A 1 289 ? 6.325 -13.041 -30.722 1.00 84.56 289 PRO A N 1
ATOM 2132 C CA . PRO A 1 289 ? 4.995 -12.841 -31.291 1.00 84.56 289 PRO A CA 1
ATOM 2133 C C . PRO A 1 289 ? 5.005 -12.913 -32.827 1.00 84.56 289 PRO A C 1
ATOM 2135 O O . PRO A 1 289 ? 6.033 -12.726 -33.483 1.00 84.56 289 PRO A O 1
ATOM 2138 N N . ALA A 1 290 ? 3.837 -13.178 -33.419 1.00 84.31 290 ALA A N 1
ATOM 2139 C CA . ALA A 1 290 ? 3.682 -13.249 -34.870 1.00 84.31 290 ALA A CA 1
ATOM 2140 C C . ALA A 1 290 ? 4.055 -11.918 -35.548 1.00 84.31 290 ALA A C 1
ATOM 2142 O O . ALA A 1 290 ? 3.599 -10.854 -35.135 1.00 84.31 290 ALA A O 1
ATOM 2143 N N . GLY A 1 291 ? 4.867 -11.991 -36.607 1.00 82.19 291 GLY A N 1
ATOM 2144 C CA . GLY A 1 291 ? 5.315 -10.821 -37.372 1.00 82.19 291 GLY A CA 1
ATOM 2145 C C . GLY A 1 291 ? 6.656 -10.224 -36.937 1.00 82.19 291 GLY A C 1
ATOM 2146 O O . GLY A 1 291 ? 7.059 -9.215 -37.507 1.00 82.19 291 GLY A O 1
ATOM 2147 N N . VAL A 1 292 ? 7.351 -10.836 -35.971 1.00 88.62 292 VAL A N 1
ATOM 2148 C CA . VAL A 1 292 ? 8.687 -10.411 -35.529 1.00 88.62 292 VAL A CA 1
ATOM 2149 C C . VAL A 1 292 ? 9.751 -11.379 -36.047 1.00 88.62 292 VAL A C 1
ATOM 2151 O O . VAL A 1 292 ? 9.598 -12.596 -35.932 1.00 88.62 292 VAL A O 1
ATOM 2154 N N . THR A 1 293 ? 10.820 -10.841 -36.637 1.00 85.25 293 THR A N 1
ATOM 2155 C CA . THR A 1 293 ? 11.943 -11.620 -37.189 1.00 85.25 293 THR A CA 1
ATOM 2156 C C . THR A 1 293 ? 13.211 -11.463 -36.351 1.00 85.25 293 THR A C 1
ATOM 2158 O O . THR A 1 293 ? 13.347 -10.512 -35.580 1.00 85.25 293 THR A O 1
ATOM 2161 N N . ALA A 1 294 ? 14.170 -12.375 -36.532 1.00 87.94 294 ALA A N 1
ATOM 2162 C CA . ALA A 1 294 ? 15.512 -12.258 -35.965 1.00 87.94 294 ALA A CA 1
ATOM 2163 C C . ALA A 1 294 ? 16.115 -10.856 -36.179 1.00 87.94 294 ALA A C 1
ATOM 2165 O O . ALA A 1 294 ? 15.956 -10.254 -37.243 1.00 87.94 294 ALA A O 1
ATOM 2166 N N . GLY A 1 295 ? 16.788 -10.330 -35.153 1.00 86.19 295 GLY A N 1
ATOM 2167 C CA . GLY A 1 295 ? 17.385 -8.991 -35.162 1.00 86.19 295 GLY A CA 1
ATOM 2168 C C . GLY A 1 295 ? 16.421 -7.840 -34.849 1.00 86.19 295 GLY A C 1
ATOM 2169 O O . GLY A 1 295 ? 16.874 -6.715 -34.644 1.00 86.19 295 GLY A O 1
ATOM 2170 N N . GLN A 1 296 ? 15.111 -8.089 -34.760 1.00 85.06 296 GLN A N 1
ATOM 2171 C CA . GLN A 1 296 ? 14.141 -7.079 -34.342 1.00 85.06 296 GLN A CA 1
ATOM 2172 C C . GLN A 1 296 ? 14.124 -6.934 -32.813 1.00 85.06 296 GLN A C 1
ATOM 2174 O O . GLN A 1 296 ? 14.307 -7.904 -32.074 1.00 85.06 296 GLN A O 1
ATOM 2179 N N . THR A 1 297 ? 13.916 -5.713 -32.323 1.00 88.44 297 THR A N 1
ATOM 2180 C CA . THR A 1 297 ? 13.802 -5.417 -30.892 1.00 88.44 297 THR A CA 1
ATOM 2181 C C . THR A 1 297 ? 12.359 -5.549 -30.409 1.00 88.44 297 THR A C 1
ATOM 2183 O O . THR A 1 297 ? 11.427 -5.019 -31.012 1.00 88.44 297 THR A O 1
ATOM 2186 N N . LEU A 1 298 ? 12.183 -6.251 -29.293 1.00 86.94 298 LEU A N 1
ATOM 2187 C CA . LEU A 1 298 ? 10.919 -6.452 -28.589 1.00 86.94 298 LEU A CA 1
ATOM 2188 C C . LEU A 1 298 ? 10.942 -5.701 -27.257 1.00 86.94 298 LEU A C 1
ATOM 2190 O O . LEU A 1 298 ? 11.940 -5.750 -26.542 1.00 86.94 298 LEU A O 1
ATOM 2194 N N . GLU A 1 299 ? 9.833 -5.057 -26.893 1.00 87.25 299 GLU A N 1
ATOM 2195 C CA . GLU A 1 299 ? 9.620 -4.585 -25.522 1.00 87.25 299 GLU A CA 1
ATOM 2196 C C . GLU A 1 299 ? 9.082 -5.732 -24.669 1.00 87.25 299 GLU A C 1
ATOM 2198 O O . GLU A 1 299 ? 7.979 -6.228 -24.901 1.00 87.25 299 GLU A O 1
ATOM 2203 N N . VAL A 1 300 ? 9.842 -6.122 -23.653 1.00 86.06 300 VAL A N 1
ATOM 2204 C CA . VAL A 1 300 ? 9.443 -7.150 -22.696 1.00 86.06 300 VAL A CA 1
ATOM 2205 C C . VAL A 1 300 ? 9.300 -6.520 -21.323 1.00 86.06 300 VAL A C 1
ATOM 2207 O O . VAL A 1 300 ? 10.133 -5.722 -20.889 1.00 86.06 300 VAL A O 1
ATOM 2210 N N . MET A 1 301 ? 8.199 -6.852 -20.655 1.00 78.81 301 MET A N 1
ATOM 2211 C CA . MET A 1 301 ? 7.952 -6.437 -19.284 1.00 78.81 301 MET A CA 1
ATOM 2212 C C . MET A 1 301 ? 8.701 -7.381 -18.350 1.00 78.81 301 MET A C 1
ATOM 2214 O O . MET A 1 301 ? 8.394 -8.570 -18.284 1.00 78.81 301 MET A O 1
ATOM 2218 N N . VAL A 1 302 ? 9.704 -6.849 -17.663 1.00 87.06 302 VAL A N 1
ATOM 2219 C CA . VAL A 1 302 ? 10.459 -7.577 -16.641 1.00 87.06 302 VAL A CA 1
ATOM 2220 C C . VAL A 1 302 ? 9.698 -7.561 -15.301 1.00 87.06 302 VAL A C 1
ATOM 2222 O O . VAL A 1 302 ? 8.807 -6.729 -15.109 1.00 87.06 302 VAL A O 1
ATOM 2225 N N . PRO A 1 303 ? 9.997 -8.482 -14.360 1.00 67.44 303 PRO A N 1
ATOM 2226 C CA . PRO A 1 303 ? 9.227 -8.663 -13.121 1.00 67.44 303 PRO A CA 1
ATOM 2227 C C . PRO A 1 303 ? 9.270 -7.449 -12.184 1.00 67.44 303 PRO A C 1
ATOM 2229 O O . PRO A 1 303 ? 8.446 -7.322 -11.285 1.00 67.44 303 PRO A O 1
ATOM 2232 N N . ASP A 1 304 ? 10.219 -6.539 -12.403 1.00 70.69 304 ASP A N 1
ATOM 2233 C CA . ASP A 1 304 ? 10.328 -5.258 -11.705 1.00 70.69 304 ASP A CA 1
ATOM 2234 C C . ASP A 1 304 ? 9.334 -4.191 -12.227 1.00 70.69 304 ASP A C 1
ATOM 2236 O O . ASP A 1 304 ? 9.312 -3.063 -11.728 1.00 70.69 304 ASP A O 1
ATOM 2240 N N . GLY A 1 305 ? 8.507 -4.538 -13.223 1.00 76.31 305 GLY A N 1
ATOM 2241 C CA . GLY A 1 305 ? 7.521 -3.664 -13.857 1.00 76.31 305 GLY A CA 1
ATOM 2242 C C . GLY A 1 305 ? 8.102 -2.715 -14.909 1.00 76.31 305 GLY A C 1
ATOM 2243 O O . GLY A 1 305 ? 7.364 -1.887 -15.454 1.00 76.31 305 GLY A O 1
ATOM 2244 N N . CYS A 1 306 ? 9.399 -2.805 -15.213 1.00 70.50 306 CYS A N 1
ATOM 2245 C CA . CYS A 1 306 ? 10.029 -2.012 -16.261 1.00 70.50 306 CYS A CA 1
ATOM 2246 C C . CYS A 1 306 ? 9.817 -2.650 -17.641 1.00 70.50 306 CYS A C 1
ATOM 2248 O O . CYS A 1 306 ? 9.667 -3.861 -17.793 1.00 70.50 306 CYS A O 1
ATOM 2250 N N . LYS A 1 307 ? 9.819 -1.815 -18.681 1.00 80.38 307 LYS A N 1
ATOM 2251 C CA . LYS A 1 307 ? 9.886 -2.279 -20.068 1.00 80.38 307 LYS A CA 1
ATOM 2252 C C . LYS A 1 307 ? 11.339 -2.265 -20.509 1.00 80.38 307 LYS A C 1
ATOM 2254 O O . LYS A 1 307 ? 11.979 -1.216 -20.449 1.00 80.38 307 LYS A O 1
ATOM 2259 N N . MET A 1 308 ? 11.847 -3.404 -20.951 1.00 85.38 308 MET A N 1
ATOM 2260 C CA . MET A 1 308 ? 13.194 -3.526 -21.493 1.00 85.38 308 MET A CA 1
ATOM 2261 C C . MET A 1 308 ? 13.150 -3.959 -22.949 1.00 85.38 308 MET A C 1
ATOM 2263 O O . MET A 1 308 ? 12.301 -4.752 -23.347 1.00 85.38 308 MET A O 1
ATOM 2267 N N . LEU A 1 309 ? 14.084 -3.428 -23.735 1.00 86.75 309 LEU A N 1
ATOM 2268 C CA . LEU A 1 309 ? 14.273 -3.834 -25.119 1.00 86.75 309 LEU A CA 1
ATOM 2269 C C . LEU A 1 309 ? 15.174 -5.066 -25.157 1.00 86.75 309 LEU A C 1
ATOM 2271 O O . LEU A 1 309 ? 16.290 -5.036 -24.641 1.00 86.75 309 LEU A O 1
ATOM 2275 N N . VAL A 1 310 ? 14.690 -6.130 -25.785 1.00 88.50 310 VAL A N 1
ATOM 2276 C CA . VAL A 1 310 ? 15.453 -7.347 -26.057 1.00 88.50 310 VAL A CA 1
ATOM 2277 C C . VAL A 1 310 ? 15.513 -7.575 -27.558 1.00 88.50 310 VAL A C 1
ATOM 2279 O O . VAL A 1 310 ? 14.507 -7.453 -28.255 1.00 88.50 310 VAL A O 1
ATOM 2282 N N . THR A 1 311 ? 16.695 -7.888 -28.070 1.00 88.56 311 THR A N 1
ATOM 2283 C CA . THR A 1 311 ? 16.873 -8.230 -29.482 1.00 88.56 311 THR A CA 1
ATOM 2284 C C . THR A 1 311 ? 16.597 -9.712 -29.675 1.00 88.56 311 THR A C 1
ATOM 2286 O O . THR A 1 311 ? 17.163 -10.541 -28.962 1.00 88.56 311 THR A O 1
ATOM 2289 N N . VAL A 1 312 ? 15.742 -10.049 -30.640 1.00 89.38 312 VAL A N 1
ATOM 2290 C CA . VAL A 1 312 ? 15.470 -11.446 -30.992 1.00 89.38 312 VAL A CA 1
ATOM 2291 C C . VAL A 1 312 ? 16.749 -12.083 -31.546 1.00 89.38 312 VAL A C 1
ATOM 2293 O O . VAL A 1 312 ? 17.297 -11.550 -32.519 1.00 89.38 312 VAL A O 1
ATOM 2296 N N . PRO A 1 313 ? 17.235 -13.193 -30.957 1.00 85.06 313 PRO A N 1
ATOM 2297 C CA . PRO A 1 313 ? 18.447 -13.855 -31.421 1.00 85.06 313 PRO A CA 1
ATOM 2298 C C . PRO A 1 313 ? 18.285 -14.395 -32.845 1.00 85.06 313 PRO A C 1
ATOM 2300 O O . PRO A 1 313 ? 17.181 -14.694 -33.310 1.00 85.06 313 PRO A O 1
ATOM 2303 N N . GLU A 1 314 ? 19.407 -14.517 -33.549 1.00 81.81 314 GLU A N 1
ATOM 2304 C CA . GLU A 1 314 ? 19.436 -15.069 -34.900 1.00 81.81 314 GLU A CA 1
ATOM 2305 C C . GLU A 1 314 ? 18.968 -16.533 -34.884 1.00 81.81 314 GLU A C 1
ATOM 2307 O O . GLU A 1 314 ? 19.446 -17.337 -34.088 1.00 81.81 314 GLU A O 1
ATOM 2312 N N . GLY A 1 315 ? 17.974 -16.867 -35.712 1.00 78.88 315 GLY A N 1
ATOM 2313 C CA . GLY A 1 315 ? 17.349 -18.196 -35.747 1.00 78.88 315 GLY A CA 1
ATOM 2314 C C . GLY A 1 315 ? 16.036 -18.335 -34.965 1.00 78.88 315 GLY A C 1
ATOM 2315 O O . GLY A 1 315 ? 15.328 -19.320 -35.166 1.00 78.88 315 GLY A O 1
ATOM 2316 N N . ALA A 1 316 ? 15.647 -17.355 -34.141 1.00 83.06 316 ALA A N 1
ATOM 2317 C CA . ALA A 1 316 ? 14.323 -17.351 -33.519 1.00 83.06 316 ALA A CA 1
ATOM 2318 C C . ALA A 1 316 ? 13.262 -16.787 -34.486 1.00 83.06 316 ALA A C 1
ATOM 2320 O O . ALA A 1 316 ? 13.368 -15.662 -34.979 1.00 83.06 316 ALA A O 1
ATOM 2321 N N . THR A 1 317 ? 12.228 -17.584 -34.759 1.00 83.50 317 THR A N 1
ATOM 2322 C CA . THR A 1 317 ? 11.080 -17.214 -35.603 1.00 83.50 317 THR A CA 1
ATOM 2323 C C . THR A 1 317 ? 9.823 -16.998 -34.765 1.00 83.50 317 THR A C 1
ATOM 2325 O O . THR A 1 317 ? 9.768 -17.390 -33.601 1.00 83.50 317 THR A O 1
ATOM 2328 N N . ALA A 1 318 ? 8.787 -16.397 -35.354 1.00 86.06 318 ALA A N 1
ATOM 2329 C CA . ALA A 1 318 ? 7.476 -16.273 -34.721 1.00 86.06 318 ALA A CA 1
ATOM 2330 C C . ALA A 1 318 ? 6.989 -17.613 -34.134 1.00 86.06 318 ALA A C 1
ATOM 2332 O O . ALA A 1 318 ? 6.982 -18.635 -34.818 1.00 86.06 318 ALA A O 1
ATOM 2333 N N . GLY A 1 319 ? 6.573 -17.594 -32.867 1.00 83.75 319 GLY A N 1
ATOM 2334 C CA . GLY A 1 319 ? 6.123 -18.770 -32.118 1.00 83.75 319 GLY A CA 1
ATOM 2335 C C . GLY A 1 319 ? 7.231 -19.530 -31.379 1.00 83.75 319 GLY A C 1
ATOM 2336 O O . GLY A 1 319 ? 6.916 -20.328 -30.498 1.00 83.75 319 GLY A O 1
ATOM 2337 N N . THR A 1 320 ? 8.507 -19.265 -31.673 1.00 83.75 320 THR A N 1
ATOM 2338 C CA . THR A 1 320 ? 9.646 -19.844 -30.949 1.00 83.75 320 THR A CA 1
ATOM 2339 C C . THR A 1 320 ? 9.878 -19.089 -29.637 1.00 83.75 320 THR A C 1
ATOM 2341 O O . THR A 1 320 ? 9.813 -17.858 -29.602 1.00 83.75 320 THR A O 1
ATOM 2344 N N . SER A 1 321 ? 10.155 -19.816 -28.554 1.00 86.31 321 SER A N 1
ATOM 2345 C CA . SER A 1 321 ? 10.545 -19.225 -27.270 1.00 86.31 321 SER A CA 1
ATOM 2346 C C . SER A 1 321 ? 12.061 -19.228 -27.118 1.00 86.31 321 SER A C 1
ATOM 2348 O O . SER A 1 321 ? 12.713 -20.208 -27.471 1.00 86.31 321 SER A O 1
ATOM 2350 N N . PHE A 1 322 ? 12.620 -18.152 -26.573 1.00 87.44 322 PHE A N 1
ATOM 2351 C CA . PHE A 1 322 ? 14.037 -18.066 -26.224 1.00 87.44 322 PHE A CA 1
ATOM 2352 C C . PHE A 1 322 ? 14.201 -17.625 -24.769 1.00 87.44 322 PHE A C 1
ATOM 2354 O O . PHE A 1 322 ? 13.330 -16.961 -24.198 1.00 87.44 322 PHE A O 1
ATOM 2361 N N . LEU A 1 323 ? 15.314 -18.033 -24.162 1.00 87.31 323 LEU A N 1
ATOM 2362 C CA . LEU A 1 323 ? 15.626 -17.739 -22.771 1.00 87.31 323 LEU A CA 1
ATOM 2363 C C . LEU A 1 323 ? 16.527 -16.508 -22.687 1.00 87.31 323 LEU A C 1
ATOM 2365 O O . LEU A 1 323 ? 17.524 -16.391 -23.402 1.00 87.31 323 LEU A O 1
ATOM 2369 N N . VAL A 1 324 ? 16.201 -15.601 -21.775 1.00 89.19 324 VAL A N 1
ATOM 2370 C CA . VAL A 1 324 ? 17.069 -14.481 -21.410 1.00 89.19 324 VAL A CA 1
ATOM 2371 C C . VAL A 1 324 ? 17.296 -14.459 -19.918 1.00 89.19 324 VAL A C 1
ATOM 2373 O O . VAL A 1 324 ? 16.393 -14.699 -19.124 1.00 89.19 324 VAL A O 1
ATOM 2376 N N . ARG A 1 325 ? 18.518 -14.134 -19.532 1.00 87.88 325 ARG A N 1
ATOM 2377 C CA . ARG A 1 325 ? 18.908 -13.941 -18.151 1.00 87.88 325 ARG A CA 1
ATOM 2378 C C . ARG A 1 325 ? 18.809 -12.461 -17.819 1.00 87.88 325 ARG A C 1
ATOM 2380 O O . ARG A 1 325 ? 19.485 -11.637 -18.433 1.00 87.88 325 ARG A O 1
ATOM 2387 N N . PHE A 1 326 ? 17.964 -12.135 -16.854 1.00 88.69 326 PHE A N 1
ATOM 2388 C CA . PHE A 1 326 ? 17.829 -10.798 -16.300 1.00 88.69 326 PHE A CA 1
ATOM 2389 C C . PHE A 1 326 ? 18.740 -10.645 -15.092 1.00 88.69 326 PHE A C 1
ATOM 2391 O O . PHE A 1 326 ? 18.591 -11.372 -14.112 1.00 88.69 326 PHE A O 1
ATOM 2398 N N . ASP A 1 327 ? 19.661 -9.689 -15.163 1.00 84.50 327 ASP A N 1
ATOM 2399 C CA . ASP A 1 327 ? 20.457 -9.253 -14.020 1.00 84.50 327 ASP A CA 1
ATOM 2400 C C . ASP A 1 327 ? 19.807 -7.999 -13.397 1.00 84.50 327 ASP A C 1
ATOM 2402 O O . ASP A 1 327 ? 19.864 -6.923 -14.006 1.00 84.50 327 ASP A O 1
ATOM 2406 N N . PRO A 1 328 ? 19.199 -8.091 -12.196 1.00 76.50 328 PRO A N 1
ATOM 2407 C CA . PRO A 1 328 ? 18.529 -6.960 -11.554 1.00 76.50 328 PRO A CA 1
ATOM 2408 C C . PRO A 1 328 ? 19.496 -5.891 -11.025 1.00 76.50 328 PRO A C 1
ATOM 2410 O O . PRO A 1 328 ? 19.075 -4.761 -10.770 1.00 76.50 328 PRO A O 1
ATOM 2413 N N . MET A 1 329 ? 20.779 -6.220 -10.836 1.00 73.62 329 MET A N 1
ATOM 2414 C CA . MET A 1 329 ? 21.798 -5.266 -10.389 1.00 73.62 329 MET A CA 1
ATOM 2415 C C . MET A 1 329 ? 22.294 -4.410 -11.551 1.00 73.62 329 MET A C 1
ATOM 2417 O O . MET A 1 329 ? 22.515 -3.211 -11.375 1.00 73.62 329 MET A O 1
ATOM 2421 N N . GLN A 1 330 ? 22.435 -5.007 -12.738 1.00 74.44 330 GLN A N 1
ATOM 2422 C CA . GLN A 1 330 ? 22.870 -4.289 -13.940 1.00 74.44 330 GLN A CA 1
ATOM 2423 C C . GLN A 1 330 ? 21.714 -3.741 -14.783 1.00 74.44 330 GLN A C 1
ATOM 2425 O O . GLN A 1 330 ? 21.928 -2.830 -15.579 1.00 74.44 330 GLN A O 1
ATOM 2430 N N . GLY A 1 331 ? 20.493 -4.251 -14.595 1.00 78.44 331 GLY A N 1
ATOM 2431 C CA . GLY A 1 331 ? 19.348 -3.900 -15.432 1.00 78.44 331 GLY A CA 1
ATOM 2432 C C . GLY A 1 331 ? 19.578 -4.305 -16.886 1.00 78.44 331 GLY A C 1
ATOM 2433 O O . GLY A 1 331 ? 19.261 -3.535 -17.789 1.00 78.44 331 GLY A O 1
ATOM 2434 N N . THR A 1 332 ? 20.171 -5.483 -17.099 1.00 81.75 332 THR A N 1
ATOM 2435 C CA . THR A 1 332 ? 20.559 -5.991 -18.421 1.00 81.75 332 THR A CA 1
ATOM 2436 C C . THR A 1 332 ? 19.893 -7.338 -18.680 1.00 81.75 332 THR A C 1
ATOM 2438 O O . THR A 1 332 ? 19.803 -8.179 -17.785 1.00 81.75 332 THR A O 1
ATOM 2441 N N . LEU A 1 333 ? 19.438 -7.541 -19.920 1.00 83.19 333 LEU A N 1
ATOM 2442 C CA . LEU A 1 333 ? 18.984 -8.832 -20.429 1.00 83.19 333 LEU A CA 1
ATOM 2443 C C . LEU A 1 333 ? 20.100 -9.433 -21.280 1.00 83.19 333 LEU A C 1
ATOM 2445 O O . LEU A 1 333 ? 20.496 -8.845 -22.286 1.00 83.19 333 LEU A O 1
ATOM 2449 N N . VAL A 1 334 ? 20.602 -10.596 -20.879 1.00 84.62 334 VAL A N 1
ATOM 2450 C CA . VAL A 1 334 ? 21.612 -11.341 -21.635 1.00 84.62 334 VAL A CA 1
ATOM 2451 C C . VAL A 1 334 ? 20.937 -12.573 -22.238 1.00 84.62 334 VAL A C 1
ATOM 2453 O O . VAL A 1 334 ? 20.338 -13.344 -21.486 1.00 84.62 334 VAL A O 1
ATOM 2456 N N . PRO A 1 335 ? 20.978 -12.779 -23.565 1.00 80.94 335 PRO A N 1
ATOM 2457 C CA . PRO A 1 335 ? 20.454 -14.002 -24.159 1.00 80.94 335 PRO A CA 1
ATOM 2458 C C . PRO A 1 335 ? 21.221 -15.212 -23.628 1.00 80.94 335 PRO A C 1
ATOM 2460 O O . PRO A 1 335 ? 22.451 -15.208 -23.587 1.00 80.94 335 PRO A O 1
ATOM 2463 N N . VAL A 1 336 ? 20.482 -16.233 -23.199 1.00 84.12 336 VAL A N 1
ATOM 2464 C CA . VAL A 1 336 ? 21.057 -17.513 -22.789 1.00 84.12 336 VAL A CA 1
ATOM 2465 C C . VAL A 1 336 ? 21.061 -18.400 -24.021 1.00 84.12 336 VAL A C 1
ATOM 2467 O O . VAL A 1 336 ? 20.007 -18.844 -24.475 1.00 84.12 336 VAL A O 1
ATOM 2470 N N . THR A 1 337 ? 22.238 -18.618 -24.595 1.00 70.00 337 THR A N 1
ATOM 2471 C CA . THR A 1 337 ? 22.418 -19.622 -25.642 1.00 70.00 337 THR A CA 1
ATOM 2472 C C . THR A 1 337 ? 22.317 -21.002 -24.993 1.00 70.00 337 THR A C 1
ATOM 2474 O O . THR A 1 337 ? 23.098 -21.304 -24.090 1.00 70.00 337 THR A O 1
ATOM 2477 N N . LEU A 1 338 ? 21.326 -21.794 -25.412 1.00 51.19 338 LEU A N 1
ATOM 2478 C CA . LEU A 1 338 ? 21.246 -23.229 -25.119 1.00 51.19 338 LEU A CA 1
ATOM 2479 C C . LEU A 1 338 ? 22.193 -24.012 -26.033 1.00 51.19 338 LEU A C 1
ATOM 2481 O O . LEU A 1 338 ? 22.348 -23.590 -27.203 1.00 51.19 338 LEU A O 1
#

Secondary structure (DSSP, 8-state):
-EETTEEEEEEEE--TTSPPPEEEEEEHHHHHHHHTT-TT-SSPPPPPPSS---THHHHHHHHHHHHHHHHHHHHHHTT-S-HHHHHHHHHHHHTTPEE---TT-TT----EEEEEEPPTTPPTT-EEEEE-TTS-EEEEEPPTTPPTTPEEEEEE---------------------------------------------------PEEEEEEPPTTPPTT-EEEEE-TTS-EEEEEPPTT--SEEEEEEETTTTEEEEE-------S------------EEEEEEPPTT--TT-EEEEE-TTS-EEEEEPPTT--TT-EEEEEEETTTTEEEE---

pLDDT: mean 74.2, std 19.29, range [25.86, 94.88]

Foldseek 3Di:
DADPNFDWDWDWADDPVRDFIWIDTDGPVLLVVLVVQVVVQPQDQDDDDPDDQDDPNVVVNNVSSVVVLVSLVVCLVVVVGDPVSVVSNCCVRPPRTDGPDCPPVPPPPVQDWDKDFAAPPDDQQDWDWDQDPVRDIDIDGHHDPDDGGDIDTDGDDPPPPDDDDDPDDDDDDDDDDDDDDDDDDDDDDDDDPPDDDPDDPDDPDQDFDKDKDFDDPPDDAQDWDFDQDPVRDTDTDGHHPPDDRIWIWGARPVVRDTDTPPPDPDDPDDDDDDDDDPQPKDKDKDAAAPPDAAQDWDFDQDPVRDTDTDGHHHPHDHGDIFIWIARPVVRDTHTDDD

Radius of gyration: 31.75 Å; chains: 1; bounding box: 76×81×75 Å

InterPro domains:
  IPR001683 Phox homology [PF00787] (20-77)
  IPR001683 Phox homology [PS50195] (1-99)
  IPR036871 PX domain superfamily [G3DSA:3.30.1520.10] (4-99)
  IPR036871 PX domain superfamily [SSF64268] (20-76)